Protein AF-A0A7M2AEZ1-F1 (afdb_monomer_lite)

Foldseek 3Di:
DDDDPDDPPPVVVVVVVVVVVPVVVPPDPVVVVVVLPPAFPCLQCVLQQDDADPDAFDFDEAEEEEEEQFADCVFPQNVLAQEDEAELDPDPPPVACLLNQLVQLLSPFVLQQRAHPVRHGNRNRYHYYYQRQHHPVDGDPVSVLVSLVVCVVVLGQEYEYADWDLDDDPSQLVSVVSCQVSLRAAFYEQFFQQEQGDTPPLQHPLHAYEFEADSVQHGDNRGHFYQSHAFYGHFPQRFGSDADPVRHTGGGGGSSSGRSSVVSNVSSVCSVPVPDGSVNVSVLCLVQADDDDPPAAGRRGGSHYNHPVSSVVVSVVVD

pLDDT: mean 85.48, std 19.67, range [29.92, 98.81]

Secondary structure (DSSP, 8-state):
------SSSHHHHHHHHHHHTTTTTTS-TTHHHHTTSTTS--HHHHHTT-----SPBP---EEEEEEES---TTSTTGGGSEEEEEESS----TT--HHHHHHHHHHT-TTTT-BBTTSSBGGGGEEEEEEE-EETTEE-HHHHHHHHHHHHHTT-SEEEE---BSS--HHHHHHHHHHHHTT-EEEEE--SSS--SPPBTTTSTT-EEEEEE-TTSPBPTT---STT--EEEE-SSEEEEEE-TTSSEEEE-SHHHHHHHHHHHHHHHHHH-TT--HHHHHHHHHHHSB--SSSSSBTTTBT-B--HHHHHHHHHHT-

Radius of gyration: 23.17 Å; chains: 1; bounding box: 47×95×51 Å

Sequence (319 aa):
MIRSKHIVYICIIVSIITCFSILILKSDNKTAVILATDNIKEWPYNNLNYYPVKNEIEIKPLSIAIIDTGTDKTSPCLKNMDIEEIKITGSEDNDSKHGTLITSAFCTSKFLNTPSLDKKLLRDHLKLYSIDVGTDQKIEIESLNKGLSVALEKNVDIINLSIGTYKNNAKLNDLIKEALNRDIMVITSAGNDMTRQKLYPSAYEGVITVAAIDQRNNYVQTNNFNSDITLSAPGIDIPTSLMDEHGKNQVISGTSASSILVSSLVALLKTIDPEINGKRLNEIFKQTSIDLGTKGRDDHYGFGLIDFQSIIKYVNQAK

Structure (mmCIF, N/CA/C/O backbone):
data_AF-A0A7M2AEZ1-F1
#
_entry.id   AF-A0A7M2AEZ1-F1
#
loop_
_atom_site.group_PDB
_atom_site.id
_atom_site.type_symbol
_atom_site.label_atom_id
_atom_site.label_alt_id
_atom_site.label_comp_id
_atom_site.label_asym_id
_atom_site.label_entity_id
_atom_site.label_seq_id
_atom_site.pdbx_PDB_ins_code
_atom_site.Cartn_x
_atom_site.Cartn_y
_atom_site.Cartn_z
_atom_site.occupancy
_atom_site.B_iso_or_equiv
_atom_site.auth_seq_id
_atom_site.auth_comp_id
_atom_site.auth_asym_id
_atom_site.auth_atom_id
_atom_site.pdbx_PDB_model_num
ATOM 1 N N . MET A 1 1 ? -24.073 76.491 20.803 1.00 42.03 1 MET A N 1
ATOM 2 C CA . MET A 1 1 ? -22.743 75.939 21.158 1.00 42.03 1 MET A CA 1
ATOM 3 C C . MET A 1 1 ? -22.982 74.629 21.906 1.00 42.03 1 MET A C 1
ATOM 5 O O . MET A 1 1 ? -23.299 74.694 23.078 1.00 42.03 1 MET A O 1
ATOM 9 N N . ILE A 1 2 ? -23.154 73.429 21.344 1.00 38.84 2 ILE A N 1
ATOM 10 C CA . ILE A 1 2 ? -22.423 72.607 20.358 1.00 38.84 2 ILE A CA 1
ATOM 11 C C . ILE A 1 2 ? -20.933 72.391 20.689 1.00 38.84 2 ILE A C 1
ATOM 13 O O . ILE A 1 2 ? -20.150 73.323 20.558 1.00 38.84 2 ILE A O 1
ATOM 17 N N . ARG A 1 3 ? -20.615 71.108 20.976 1.00 35.12 3 ARG A N 1
ATOM 18 C CA . ARG A 1 3 ? -19.309 70.402 21.072 1.00 35.12 3 ARG A CA 1
ATOM 19 C C . ARG A 1 3 ? -18.456 70.780 22.296 1.00 35.12 3 ARG A C 1
ATOM 21 O O . ARG A 1 3 ? -18.044 71.911 22.439 1.00 35.12 3 ARG A O 1
ATOM 28 N N . SER A 1 4 ? -18.172 69.880 23.239 1.00 39.84 4 SER A N 1
ATOM 29 C CA . SER A 1 4 ? -17.376 68.661 23.045 1.00 39.84 4 SER A CA 1
ATOM 30 C C . SER A 1 4 ? -17.656 67.629 24.157 1.00 39.84 4 SER A C 1
ATOM 32 O O . SER A 1 4 ? -17.237 67.796 25.298 1.00 39.84 4 SER A O 1
ATOM 34 N N . LYS A 1 5 ? -18.374 66.549 23.826 1.00 42.88 5 LYS A N 1
ATOM 35 C CA . LYS A 1 5 ? -18.482 65.309 24.618 1.00 42.88 5 LYS A CA 1
ATOM 36 C C . LYS A 1 5 ? -18.063 64.138 23.723 1.00 42.88 5 LYS A C 1
ATOM 38 O O . LYS A 1 5 ? -18.908 63.346 23.338 1.00 42.88 5 LYS A O 1
ATOM 43 N N . HIS A 1 6 ? -16.795 64.064 23.310 1.00 49.41 6 HIS A N 1
ATOM 44 C CA . HIS A 1 6 ? -16.331 62.978 22.423 1.00 49.41 6 HIS A CA 1
ATOM 45 C C . HIS A 1 6 ? -14.882 62.506 22.644 1.00 49.41 6 HIS A C 1
ATOM 47 O O . HIS A 1 6 ? -14.298 61.936 21.733 1.00 49.41 6 HIS A O 1
ATOM 53 N N . ILE A 1 7 ? -14.281 62.686 23.830 1.00 47.28 7 ILE A N 1
ATOM 54 C CA . ILE A 1 7 ? -12.864 62.292 24.037 1.00 47.28 7 ILE A CA 1
ATOM 55 C C . ILE A 1 7 ? -12.637 61.272 25.175 1.00 47.28 7 ILE A C 1
ATOM 57 O O . ILE A 1 7 ? -11.530 60.781 25.338 1.00 47.28 7 ILE A O 1
ATOM 61 N N . VAL A 1 8 ? -13.668 60.821 25.902 1.00 43.06 8 VAL A N 1
ATOM 62 C CA . VAL A 1 8 ? -13.469 59.841 27.005 1.00 43.06 8 VAL A CA 1
ATOM 63 C C . VAL A 1 8 ? -13.927 58.410 26.666 1.00 43.06 8 VAL A C 1
ATOM 65 O O . VAL A 1 8 ? -13.605 57.475 27.387 1.00 43.06 8 VAL A O 1
ATOM 68 N N . TYR A 1 9 ? -14.576 58.179 25.519 1.00 38.41 9 TYR A N 1
ATOM 69 C CA . TYR A 1 9 ? -15.037 56.833 25.124 1.00 38.41 9 TYR A CA 1
ATOM 70 C C . TYR A 1 9 ? -14.086 56.047 24.202 1.00 38.41 9 TYR A C 1
ATOM 72 O O . TYR A 1 9 ? -14.376 54.900 23.876 1.00 38.41 9 TYR A O 1
ATOM 80 N N . ILE A 1 10 ? -12.939 56.611 23.806 1.00 42.88 10 ILE A N 1
ATOM 81 C CA . ILE A 1 10 ? -12.027 55.957 22.845 1.00 42.88 10 ILE A CA 1
ATOM 82 C C . ILE A 1 10 ? -10.911 55.144 23.531 1.00 42.88 10 ILE A C 1
ATOM 84 O O . ILE A 1 10 ? -10.418 54.186 22.946 1.00 42.88 10 ILE A O 1
ATOM 88 N N . CYS A 1 11 ? -10.577 55.400 24.801 1.00 37.84 11 CYS A N 1
ATOM 89 C CA . CYS A 1 11 ? -9.492 54.663 25.473 1.00 37.84 11 CYS A CA 1
ATOM 90 C C . CYS A 1 11 ? -9.925 53.367 26.186 1.00 37.84 11 CYS A C 1
ATOM 92 O O . CYS A 1 11 ? -9.073 52.542 26.496 1.00 37.84 11 CYS A O 1
ATOM 94 N N . ILE A 1 12 ? -11.224 53.136 26.413 1.00 40.31 12 ILE A N 1
ATOM 95 C CA . ILE A 1 12 ? -11.712 51.895 27.056 1.00 40.31 12 ILE A CA 1
ATOM 96 C C . ILE A 1 12 ? -12.050 50.810 26.017 1.00 40.31 12 ILE A C 1
ATOM 98 O O . ILE A 1 12 ? -11.922 49.622 26.301 1.00 40.31 12 ILE A O 1
ATOM 102 N N . ILE A 1 13 ? -12.379 51.192 24.779 1.00 39.31 13 ILE A N 1
ATOM 103 C CA . ILE A 1 13 ? -12.694 50.235 23.704 1.00 39.31 13 ILE A CA 1
ATOM 104 C C . ILE A 1 13 ? -11.419 49.586 23.130 1.00 39.31 13 ILE A C 1
ATOM 106 O O . ILE A 1 13 ? -11.448 48.420 22.744 1.00 39.31 13 ILE A O 1
ATOM 110 N N . VAL A 1 14 ? -10.269 50.270 23.166 1.00 38.31 14 VAL A N 1
ATOM 111 C CA . VAL A 1 14 ? -8.998 49.718 22.652 1.00 38.31 14 VAL A CA 1
ATOM 112 C C . VAL A 1 14 ? -8.374 48.676 23.599 1.00 38.31 14 VAL A C 1
ATOM 114 O O . VAL A 1 14 ? -7.725 47.750 23.124 1.00 38.31 14 VAL A O 1
ATOM 117 N N . SER A 1 15 ? -8.641 48.733 24.912 1.00 38.81 15 SER A N 1
ATOM 118 C CA . SER A 1 15 ? -8.141 47.728 25.876 1.00 38.81 15 SER A CA 1
ATOM 119 C C . SER A 1 15 ? -8.995 46.454 25.959 1.00 38.81 15 SER A C 1
ATOM 121 O O . SER A 1 15 ? -8.508 45.402 26.366 1.00 38.81 15 SER A O 1
ATOM 123 N N . ILE A 1 16 ? -10.273 46.511 25.566 1.00 38.62 16 ILE A N 1
ATOM 124 C CA . ILE A 1 16 ? -11.150 45.326 25.562 1.00 38.62 16 ILE A CA 1
ATOM 125 C C . ILE A 1 16 ? -10.926 44.485 24.293 1.00 38.62 16 ILE A C 1
ATOM 127 O O . ILE A 1 16 ? -11.010 43.259 24.347 1.00 38.62 16 ILE A O 1
ATOM 131 N N . ILE A 1 17 ? -10.541 45.113 23.175 1.00 39.59 17 ILE A N 1
ATOM 132 C CA . ILE A 1 17 ? -10.236 44.410 21.916 1.00 39.59 17 ILE A CA 1
ATOM 133 C C . ILE A 1 17 ? -8.878 43.686 21.986 1.00 39.59 17 ILE A C 1
ATOM 135 O O . ILE A 1 17 ? -8.736 42.590 21.439 1.00 39.59 17 ILE A O 1
ATOM 139 N N . THR A 1 18 ? -7.895 44.212 22.724 1.00 36.69 18 THR A N 1
ATOM 140 C CA . THR A 1 18 ? -6.611 43.516 22.928 1.00 36.69 18 THR A CA 1
ATOM 141 C C . THR A 1 18 ? -6.721 42.335 23.897 1.00 36.69 18 THR A C 1
ATOM 143 O O . THR A 1 18 ? -6.063 41.322 23.678 1.00 36.69 18 THR A O 1
ATOM 146 N N . CYS A 1 19 ? -7.619 42.381 24.888 1.00 33.56 19 CYS A N 1
ATOM 147 C CA . CYS A 1 19 ? -7.877 41.232 25.768 1.00 33.56 19 CYS A CA 1
ATOM 148 C C . CYS A 1 19 ? -8.756 40.139 25.131 1.00 33.56 19 CYS A C 1
ATOM 150 O O . CYS A 1 19 ? -8.567 38.965 25.444 1.00 33.56 19 CYS A O 1
ATOM 152 N N . PHE A 1 20 ? -9.654 40.469 24.194 1.00 34.19 20 PHE A N 1
ATOM 153 C CA . PHE A 1 20 ? -10.402 39.445 23.444 1.00 34.19 20 PHE A CA 1
ATOM 154 C C . PHE A 1 20 ? -9.543 38.721 22.396 1.00 34.19 20 PHE A C 1
ATOM 156 O O . PHE A 1 20 ? -9.797 37.560 22.085 1.00 34.19 20 PHE A O 1
ATOM 163 N N . SER A 1 21 ? -8.480 39.369 21.913 1.00 31.91 21 SER A N 1
ATOM 164 C CA . SER A 1 21 ? -7.538 38.780 20.949 1.00 31.91 21 SER A CA 1
ATOM 165 C C . SER A 1 21 ? -6.554 37.787 21.589 1.00 31.91 21 SER A C 1
ATOM 167 O O . SER A 1 21 ? -5.941 36.989 20.887 1.00 31.91 21 SER A O 1
ATOM 169 N N . ILE A 1 22 ? -6.416 37.802 22.920 1.00 38.06 22 ILE A N 1
ATOM 170 C CA . ILE A 1 22 ? -5.486 36.936 23.668 1.00 38.06 22 ILE A CA 1
ATOM 171 C C . ILE A 1 22 ? -6.209 35.736 24.318 1.00 38.06 22 ILE A C 1
ATOM 173 O O . ILE A 1 22 ? -5.575 34.753 24.696 1.00 38.06 22 ILE A O 1
ATOM 177 N N . LEU A 1 23 ? -7.546 35.738 24.367 1.00 29.92 23 LEU A N 1
ATOM 178 C CA . LEU A 1 23 ? -8.350 34.673 24.986 1.00 29.92 23 LEU A CA 1
ATOM 179 C C . LEU A 1 23 ? -8.803 33.549 24.031 1.00 29.92 23 LEU A C 1
ATOM 181 O O . LEU A 1 23 ? -9.472 32.621 24.474 1.00 29.92 23 LEU A O 1
ATOM 185 N N . ILE A 1 24 ? -8.387 33.566 22.758 1.00 34.94 24 ILE A N 1
ATOM 186 C CA . ILE A 1 24 ? -8.652 32.474 21.792 1.00 34.94 24 ILE A CA 1
ATOM 187 C C . ILE A 1 24 ? -7.477 31.470 21.693 1.00 34.94 24 ILE A C 1
ATOM 189 O O . ILE A 1 24 ? -7.620 30.392 21.125 1.00 34.94 24 ILE A O 1
ATOM 193 N N . LEU A 1 25 ? -6.335 31.719 22.346 1.00 34.12 25 LEU A N 1
ATOM 194 C CA . LEU A 1 25 ? -5.167 30.815 22.332 1.00 34.12 25 LEU A CA 1
ATOM 195 C C . LEU A 1 25 ? -5.126 29.822 23.506 1.00 34.12 25 LEU A C 1
ATOM 197 O O . LEU A 1 25 ? -4.068 29.494 24.040 1.00 34.12 25 LEU A O 1
ATOM 201 N N . LYS A 1 26 ? -6.293 29.320 23.913 1.00 37.53 26 LYS A N 1
ATOM 202 C CA . LYS A 1 26 ? -6.387 28.168 24.821 1.00 37.53 26 LYS A CA 1
ATOM 203 C C . LYS A 1 26 ? -7.630 27.323 24.540 1.00 37.53 26 LYS A C 1
ATOM 205 O O . LYS A 1 26 ? -8.330 26.906 25.452 1.00 37.53 26 LYS A O 1
ATOM 210 N N . SER A 1 27 ? -7.914 27.094 23.260 1.00 34.06 27 SER A N 1
ATOM 211 C CA . SER A 1 27 ? -8.891 26.099 22.815 1.00 34.06 27 SER A CA 1
ATOM 212 C C . SER A 1 27 ? -8.120 24.911 22.241 1.00 34.06 27 SER A C 1
ATOM 214 O O . SER A 1 27 ? -7.522 25.024 21.174 1.00 34.06 27 SER A O 1
ATOM 216 N N . ASP A 1 28 ? -8.095 23.827 23.013 1.00 36.22 28 ASP A N 1
ATOM 217 C CA . ASP A 1 28 ? -7.865 22.432 22.643 1.00 36.22 28 ASP A CA 1
ATOM 218 C C . ASP A 1 28 ? -6.976 22.135 21.424 1.00 36.22 28 ASP A C 1
ATOM 220 O O . ASP A 1 28 ? -7.359 22.295 20.266 1.00 36.22 28 ASP A O 1
ATOM 224 N N . ASN A 1 29 ? -5.845 21.475 21.690 1.00 39.03 29 ASN A N 1
ATOM 225 C CA . ASN A 1 29 ? -4.986 20.800 20.704 1.00 39.03 29 ASN A CA 1
ATOM 226 C C . ASN A 1 29 ? -5.718 19.783 19.791 1.00 39.03 29 ASN A C 1
ATOM 228 O O . ASN A 1 29 ? -5.093 19.199 18.911 1.00 39.03 29 ASN A O 1
ATOM 232 N N . LYS A 1 30 ? -7.029 19.565 19.965 1.00 35.53 30 LYS A N 1
ATOM 233 C CA . LYS A 1 30 ? -7.873 18.782 19.053 1.00 35.53 30 LYS A CA 1
ATOM 234 C C . LYS A 1 30 ? -8.282 19.568 17.802 1.00 35.53 30 LYS A C 1
ATOM 236 O O . LYS A 1 30 ? -8.438 18.966 16.746 1.00 35.53 30 LYS A O 1
ATOM 241 N N . THR A 1 31 ? -8.378 20.895 17.871 1.00 32.62 31 THR A N 1
ATOM 242 C CA . THR A 1 31 ? -8.787 21.735 16.729 1.00 32.62 31 THR A CA 1
ATOM 243 C C . THR A 1 31 ? -7.646 21.935 15.725 1.00 32.62 31 THR A C 1
ATOM 245 O O . THR A 1 31 ? -7.883 22.033 14.523 1.00 32.62 31 THR A O 1
ATOM 248 N N . ALA A 1 32 ? -6.391 21.880 16.185 1.00 35.47 32 ALA A N 1
ATOM 249 C CA . ALA A 1 32 ? -5.212 21.908 15.314 1.00 35.47 32 ALA A CA 1
ATOM 250 C C . ALA A 1 32 ? -5.104 20.670 14.398 1.00 35.47 32 ALA A C 1
ATOM 252 O O . ALA A 1 32 ? -4.493 20.744 13.338 1.00 35.47 32 ALA A O 1
ATOM 253 N N . VAL A 1 33 ? -5.732 19.547 14.770 1.00 39.84 33 VAL A N 1
ATOM 254 C CA . VAL A 1 33 ? -5.793 18.332 13.935 1.00 39.84 33 VAL A CA 1
ATOM 255 C C . VAL A 1 33 ? -6.849 18.462 12.829 1.00 39.84 33 VAL A C 1
ATOM 257 O O . VAL A 1 33 ? -6.718 17.838 11.781 1.00 39.84 33 VAL A O 1
ATOM 260 N N . ILE A 1 34 ? -7.858 19.318 13.018 1.00 37.59 34 ILE A N 1
ATOM 261 C CA . ILE A 1 34 ? -8.917 19.557 12.027 1.00 37.59 34 ILE A CA 1
ATOM 262 C C . ILE A 1 34 ? -8.448 20.556 10.951 1.00 37.59 34 ILE A C 1
ATOM 264 O O . ILE A 1 34 ? -8.799 20.407 9.785 1.00 37.59 34 ILE A O 1
ATOM 268 N N . LEU A 1 35 ? -7.560 21.499 11.283 1.00 36.78 35 LEU A N 1
ATOM 269 C CA . LEU A 1 35 ? -7.051 22.510 10.337 1.00 36.78 35 LEU A CA 1
ATOM 270 C C . LEU A 1 35 ? -5.988 22.002 9.340 1.00 36.78 35 LEU A C 1
ATOM 272 O O . LEU A 1 35 ? -5.612 22.732 8.430 1.00 36.78 35 LEU A O 1
ATOM 276 N N . ALA A 1 36 ? -5.533 20.750 9.447 1.00 41.41 36 ALA A N 1
ATOM 277 C CA . ALA A 1 36 ? -4.673 20.133 8.427 1.00 41.41 36 ALA A CA 1
ATOM 278 C C . ALA A 1 36 ? -5.464 19.525 7.244 1.00 41.41 36 ALA A C 1
ATOM 280 O O . ALA A 1 36 ? -4.875 18.869 6.384 1.00 41.41 36 ALA A O 1
ATOM 281 N N . THR A 1 37 ? -6.791 19.710 7.196 1.00 43.19 37 THR A N 1
ATOM 282 C CA . THR A 1 37 ? -7.671 19.087 6.188 1.00 43.19 37 THR A CA 1
ATOM 283 C C . THR A 1 37 ? -8.057 20.003 5.022 1.00 43.19 37 THR A C 1
ATOM 285 O O . THR A 1 37 ? -8.399 19.492 3.960 1.00 43.19 37 THR A O 1
ATOM 288 N N . ASP A 1 38 ? -7.893 21.325 5.143 1.00 40.47 38 ASP A N 1
ATOM 289 C CA . ASP A 1 38 ? -8.364 22.296 4.134 1.00 40.47 38 ASP A CA 1
ATOM 290 C C . ASP A 1 38 ? -7.550 22.319 2.819 1.00 40.47 38 ASP A C 1
ATOM 292 O O . ASP A 1 38 ? -7.927 23.005 1.872 1.00 40.47 38 ASP A O 1
ATOM 296 N N . ASN A 1 39 ? -6.453 21.557 2.719 1.00 48.31 39 ASN A N 1
ATOM 297 C CA . ASN A 1 39 ? -5.577 21.511 1.534 1.00 48.31 39 ASN A CA 1
ATOM 298 C C . ASN A 1 39 ? -5.267 20.089 1.027 1.00 48.31 39 ASN A C 1
ATOM 300 O O . ASN A 1 39 ? -4.349 19.897 0.224 1.00 48.31 39 ASN A O 1
ATOM 304 N N . ILE A 1 40 ? -6.000 19.067 1.478 1.00 59.22 40 ILE A N 1
ATOM 305 C CA . ILE A 1 40 ? -5.878 17.725 0.896 1.00 59.22 40 ILE A CA 1
ATOM 306 C C . ILE A 1 40 ? -6.537 17.771 -0.483 1.00 59.22 40 ILE A C 1
ATOM 308 O O . ILE A 1 40 ? -7.727 18.047 -0.606 1.00 59.22 40 ILE A O 1
ATOM 312 N N . LYS A 1 41 ? -5.759 17.515 -1.542 1.00 72.00 41 LYS A N 1
ATOM 313 C CA . LYS A 1 41 ? -6.308 17.384 -2.894 1.00 72.00 41 LYS A CA 1
ATOM 314 C C . LYS A 1 41 ? -7.414 16.324 -2.877 1.00 72.00 41 LYS A C 1
ATOM 316 O O . LYS A 1 41 ? -7.155 15.159 -2.602 1.00 72.00 41 LYS A O 1
ATOM 321 N N . GLU A 1 42 ? -8.637 16.748 -3.177 1.00 85.00 42 GLU A N 1
ATOM 322 C CA . GLU A 1 42 ? -9.846 15.911 -3.137 1.00 85.00 42 GLU A CA 1
ATOM 323 C C . GLU A 1 42 ? -9.977 14.970 -4.338 1.00 85.00 42 GLU A C 1
ATOM 325 O O . GLU A 1 42 ? -10.678 13.958 -4.282 1.00 85.00 42 GLU A O 1
ATOM 330 N N . TRP A 1 43 ? -9.270 15.288 -5.426 1.00 91.12 43 TRP A N 1
ATOM 331 C CA . TRP A 1 43 ? -9.370 14.573 -6.693 1.00 91.12 43 TRP A CA 1
ATOM 332 C C . TRP A 1 43 ? -9.205 13.047 -6.563 1.00 91.12 43 TRP A C 1
ATOM 334 O O . TRP A 1 43 ? -10.020 12.352 -7.169 1.00 91.12 43 TRP A O 1
ATOM 344 N N . PRO A 1 44 ? -8.261 12.488 -5.763 1.00 94.38 44 PRO A N 1
ATOM 345 C CA . PRO A 1 44 ? -8.099 11.042 -5.677 1.00 94.38 44 PRO A CA 1
ATOM 346 C C . PRO A 1 44 ? -9.395 10.375 -5.217 1.00 94.38 44 PRO A C 1
ATOM 348 O O . PRO A 1 44 ? -9.844 9.408 -5.814 1.00 94.38 44 PRO A O 1
ATOM 351 N N . TYR A 1 45 ? -10.049 10.936 -4.202 1.00 94.38 45 TYR A N 1
ATOM 352 C CA . TYR A 1 45 ? -11.271 10.383 -3.622 1.00 94.38 45 TYR A CA 1
ATOM 353 C C . TYR A 1 45 ? -12.493 10.603 -4.512 1.00 94.38 45 TYR A C 1
ATOM 355 O O . TYR A 1 45 ? -13.362 9.735 -4.569 1.00 94.38 45 TYR A O 1
ATOM 363 N N . ASN A 1 46 ? -12.531 11.711 -5.254 1.00 93.31 46 ASN A N 1
ATOM 364 C CA . ASN A 1 46 ? -13.566 11.949 -6.257 1.00 93.31 46 ASN A CA 1
ATOM 365 C C . ASN A 1 46 ? -13.502 10.906 -7.383 1.00 93.31 46 ASN A C 1
ATOM 367 O O . ASN A 1 46 ? -14.528 10.320 -7.715 1.00 93.31 46 ASN A O 1
ATOM 371 N N . ASN A 1 47 ? -12.310 10.619 -7.921 1.00 93.88 47 ASN A N 1
ATOM 372 C CA . ASN A 1 47 ? -12.131 9.600 -8.965 1.00 93.88 47 ASN A CA 1
ATOM 373 C C . ASN A 1 47 ? -12.459 8.190 -8.458 1.00 93.88 47 ASN A C 1
ATOM 375 O O . ASN A 1 47 ? -12.920 7.356 -9.230 1.00 93.88 47 ASN A O 1
ATOM 379 N N . LEU A 1 48 ? -12.262 7.937 -7.162 1.00 96.44 48 LEU A N 1
ATOM 380 C CA . LEU A 1 48 ? -12.606 6.670 -6.519 1.00 96.44 48 LEU A CA 1
ATOM 381 C C . LEU A 1 48 ? -14.098 6.551 -6.149 1.00 96.44 48 LEU A C 1
ATOM 383 O O . LEU A 1 48 ? -14.462 5.563 -5.519 1.00 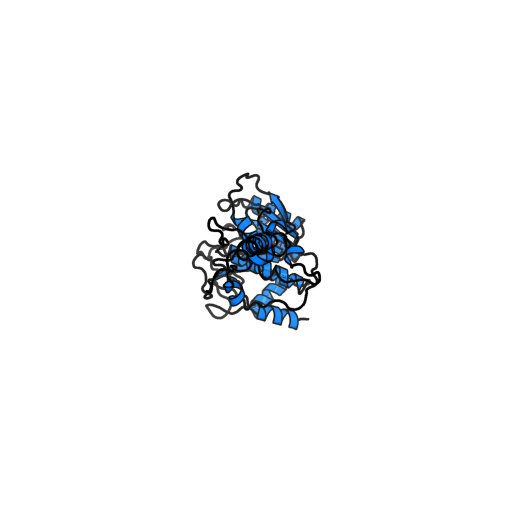96.44 48 LEU A O 1
ATOM 387 N N . ASN A 1 49 ? -14.956 7.531 -6.471 1.00 96.12 49 ASN A N 1
ATOM 388 C CA . ASN A 1 49 ? -16.355 7.610 -6.012 1.00 96.12 49 ASN A CA 1
ATOM 389 C C . ASN A 1 49 ? -16.503 7.441 -4.487 1.00 96.12 49 ASN A C 1
ATOM 391 O O . ASN A 1 49 ? -17.428 6.790 -3.986 1.00 96.12 49 ASN A O 1
ATOM 395 N N . TYR A 1 50 ? -15.560 7.998 -3.730 1.00 95.19 50 TYR A N 1
ATOM 396 C CA . TYR A 1 50 ? -15.566 7.904 -2.280 1.00 95.19 50 TYR A CA 1
ATOM 397 C C . TYR A 1 50 ? -16.760 8.647 -1.674 1.00 95.19 50 TYR A C 1
ATOM 399 O O . TYR A 1 50 ? -17.094 9.767 -2.061 1.00 95.19 50 TYR A O 1
ATOM 407 N N . TYR A 1 51 ? -17.347 8.055 -0.638 1.00 91.19 51 TYR A N 1
ATOM 408 C CA . TYR A 1 51 ? -18.245 8.743 0.277 1.00 91.19 51 TYR A CA 1
ATOM 409 C C . TYR A 1 51 ? -17.944 8.309 1.715 1.00 91.19 51 TYR A C 1
ATOM 411 O O . TYR A 1 51 ? -17.535 7.166 1.931 1.00 91.19 51 TYR A O 1
ATOM 419 N N . PRO A 1 52 ? -18.167 9.178 2.718 1.00 86.19 52 PRO A N 1
ATOM 420 C CA . PRO A 1 52 ? -17.970 8.804 4.112 1.00 86.19 52 PRO A CA 1
ATOM 421 C C . PRO A 1 52 ? -18.844 7.609 4.499 1.00 86.19 52 PRO A C 1
ATOM 423 O O . PRO A 1 52 ? -20.064 7.625 4.296 1.00 86.19 52 PRO A O 1
ATOM 426 N N . VAL A 1 53 ? -18.229 6.582 5.085 1.00 83.62 53 VAL A N 1
ATOM 427 C CA . VAL A 1 53 ? -18.956 5.449 5.668 1.00 83.62 53 VAL A CA 1
ATOM 428 C C . VAL A 1 53 ? -19.768 5.973 6.859 1.00 83.62 53 VAL A C 1
ATOM 430 O O . VAL A 1 53 ? -19.212 6.547 7.788 1.00 83.62 53 VAL A O 1
ATOM 433 N N . LYS A 1 54 ? -21.102 5.850 6.792 1.00 69.94 54 LYS A N 1
ATOM 434 C CA . LYS A 1 54 ? -22.037 6.483 7.747 1.00 69.94 54 LYS A CA 1
ATOM 435 C C . LYS A 1 54 ? -22.235 5.711 9.049 1.00 69.94 54 LYS A C 1
ATOM 437 O O . LYS A 1 54 ? -22.696 6.296 10.023 1.00 69.94 54 LYS A O 1
ATOM 442 N N . ASN A 1 55 ? -21.942 4.416 9.045 1.00 66.62 55 ASN A N 1
ATOM 443 C CA . ASN A 1 55 ? -22.057 3.590 10.235 1.00 66.62 55 ASN A CA 1
ATOM 444 C C . ASN A 1 55 ? -20.701 3.583 10.920 1.00 66.62 55 ASN A C 1
ATOM 446 O O . ASN A 1 55 ? -19.706 3.209 10.301 1.00 66.62 55 ASN A O 1
ATOM 450 N N . GLU A 1 56 ? -20.680 4.004 12.178 1.00 69.88 56 GLU A N 1
ATOM 451 C CA . GLU A 1 56 ? -19.523 3.823 13.036 1.00 69.88 56 GLU A CA 1
ATOM 452 C C . GLU A 1 56 ? -19.160 2.326 13.058 1.00 69.88 56 GLU A C 1
ATOM 454 O O . GLU A 1 56 ? -19.993 1.468 13.356 1.00 69.88 56 GLU A O 1
ATOM 459 N N . ILE A 1 57 ? -17.931 2.016 12.648 1.00 77.31 57 ILE A N 1
ATOM 460 C CA . ILE A 1 57 ? -17.424 0.648 12.510 1.00 77.31 57 ILE A CA 1
ATOM 461 C C . ILE A 1 57 ? -16.794 0.179 13.824 1.00 77.31 57 ILE A C 1
ATOM 463 O O . ILE A 1 57 ? -16.082 0.937 14.490 1.00 77.31 57 ILE A O 1
ATOM 467 N N . GLU A 1 58 ? -17.058 -1.074 14.197 1.00 79.38 58 GLU A N 1
ATOM 468 C CA . GLU A 1 58 ? -16.301 -1.759 15.243 1.00 79.38 58 GLU A CA 1
ATOM 469 C C . GLU A 1 58 ? -14.938 -2.146 14.676 1.00 79.38 58 GLU A C 1
ATOM 471 O O . GLU A 1 58 ? -14.853 -2.839 13.661 1.00 79.38 58 GLU A O 1
ATOM 476 N N . ILE A 1 59 ? -13.868 -1.682 15.320 1.00 77.31 59 ILE A N 1
ATOM 477 C CA . ILE A 1 59 ? -12.512 -1.954 14.857 1.00 77.31 59 ILE A CA 1
ATOM 478 C C . ILE A 1 59 ? -11.944 -3.128 15.642 1.00 77.31 59 ILE A C 1
ATOM 480 O O . ILE A 1 59 ? -11.671 -3.022 16.837 1.00 77.31 59 ILE A O 1
ATOM 484 N N . LYS A 1 60 ? -11.740 -4.251 14.950 1.00 80.00 60 LYS A N 1
ATOM 485 C CA . LYS A 1 60 ? -10.855 -5.313 15.435 1.00 80.00 60 LYS A CA 1
ATOM 486 C C . LYS A 1 60 ? -9.396 -4.866 15.271 1.00 80.00 60 LYS A C 1
ATOM 488 O O . LYS A 1 60 ? -9.115 -4.134 14.320 1.00 80.00 60 LYS A O 1
ATOM 493 N N . PRO A 1 61 ? -8.473 -5.310 16.146 1.00 83.25 61 PRO A N 1
ATOM 494 C CA . PRO A 1 61 ? -7.052 -5.028 15.979 1.00 83.25 61 PRO A CA 1
ATOM 495 C C . PRO A 1 61 ? -6.593 -5.403 14.568 1.00 83.25 61 PRO A C 1
ATOM 497 O O . PRO A 1 61 ? -6.803 -6.537 14.142 1.00 83.25 61 PRO A O 1
ATOM 500 N N . LEU A 1 62 ? -6.006 -4.440 13.858 1.00 94.00 62 LEU A N 1
ATOM 501 C CA . LEU A 1 62 ? -5.485 -4.612 12.507 1.00 94.00 62 LEU A CA 1
ATOM 502 C C . LEU A 1 62 ? -4.030 -4.156 12.485 1.00 94.00 62 LEU A C 1
ATOM 504 O O . LEU A 1 62 ? -3.687 -3.088 13.002 1.00 94.00 62 LEU A O 1
ATOM 508 N N . SER A 1 63 ? -3.183 -4.968 11.874 1.00 97.44 63 SER A N 1
ATOM 509 C CA . SER A 1 63 ? -1.747 -4.760 11.817 1.00 97.44 63 SER A CA 1
ATOM 510 C C . SER A 1 63 ? -1.238 -4.741 10.383 1.00 97.44 63 SER A C 1
ATOM 512 O O . SER A 1 63 ? -1.667 -5.518 9.531 1.00 97.44 63 SER A O 1
ATOM 514 N N . ILE A 1 64 ? -0.337 -3.806 10.093 1.00 98.50 64 ILE A N 1
ATOM 515 C CA . ILE A 1 64 ? 0.121 -3.544 8.728 1.00 98.50 64 ILE A CA 1
ATOM 516 C C . ILE A 1 64 ? 1.633 -3.376 8.740 1.00 98.50 64 ILE A C 1
ATOM 518 O O . ILE A 1 64 ? 2.166 -2.574 9.506 1.00 98.50 64 ILE A O 1
ATOM 522 N N . ALA A 1 65 ? 2.324 -4.109 7.873 1.00 98.62 65 ALA A N 1
ATOM 523 C CA . ALA A 1 65 ? 3.729 -3.870 7.585 1.00 98.62 65 ALA A CA 1
ATOM 524 C C . ALA A 1 65 ? 3.865 -2.952 6.367 1.00 98.62 65 ALA A C 1
ATOM 526 O O . ALA A 1 65 ? 3.332 -3.247 5.298 1.00 98.62 65 ALA A O 1
ATOM 527 N N . ILE A 1 66 ? 4.609 -1.861 6.526 1.00 97.94 66 ILE A N 1
ATOM 528 C CA . ILE A 1 66 ? 5.080 -1.019 5.426 1.00 97.94 66 ILE A CA 1
ATOM 529 C C . ILE A 1 66 ? 6.571 -1.310 5.288 1.00 97.94 66 ILE A C 1
ATOM 531 O O . ILE A 1 66 ? 7.362 -0.942 6.158 1.00 97.94 66 ILE A O 1
ATOM 535 N N . ILE A 1 67 ? 6.932 -2.040 4.234 1.00 96.44 67 ILE A N 1
ATOM 536 C CA . ILE A 1 67 ? 8.317 -2.411 3.944 1.00 96.44 67 ILE A CA 1
ATOM 537 C C . ILE A 1 67 ? 8.859 -1.409 2.926 1.00 96.44 67 ILE A C 1
ATOM 539 O O . ILE A 1 67 ? 8.475 -1.436 1.755 1.00 96.44 67 ILE A O 1
ATOM 543 N N . ASP A 1 68 ? 9.720 -0.511 3.395 1.00 94.19 68 ASP A N 1
ATOM 544 C CA . ASP A 1 68 ? 10.202 0.652 2.644 1.00 94.19 68 ASP A CA 1
ATOM 545 C C . ASP A 1 68 ? 11.551 1.129 3.229 1.00 94.19 68 ASP A C 1
ATOM 547 O O . ASP A 1 68 ? 12.306 0.324 3.772 1.00 94.19 68 ASP A O 1
ATOM 551 N N . THR A 1 69 ? 11.868 2.421 3.150 1.00 91.81 69 THR A N 1
ATOM 552 C CA . THR A 1 69 ? 13.126 3.024 3.626 1.00 91.81 69 THR A CA 1
ATOM 553 C C . THR A 1 69 ? 13.043 3.569 5.054 1.00 91.81 69 THR A C 1
ATOM 555 O O . THR A 1 69 ? 13.712 4.538 5.412 1.00 91.81 69 THR A O 1
ATOM 558 N N . GLY A 1 70 ? 12.145 3.006 5.864 1.00 89.75 70 GLY A N 1
ATOM 559 C CA . GLY A 1 70 ? 11.850 3.500 7.206 1.00 89.75 70 GLY A CA 1
ATOM 560 C C . GLY A 1 70 ? 10.946 4.736 7.235 1.00 89.75 70 GLY A C 1
ATOM 561 O O . GLY A 1 70 ? 10.628 5.354 6.222 1.00 89.75 70 GLY A O 1
ATOM 562 N N . THR A 1 71 ? 10.492 5.080 8.435 1.00 90.81 71 THR A N 1
ATOM 563 C CA . THR A 1 71 ? 9.523 6.152 8.679 1.00 90.81 71 THR A CA 1
ATOM 564 C C . THR A 1 71 ? 10.065 7.079 9.756 1.00 90.81 71 THR A C 1
ATOM 566 O O . THR A 1 71 ? 10.617 6.605 10.736 1.00 90.81 71 THR A O 1
ATOM 569 N N . ASP A 1 72 ? 9.867 8.388 9.616 1.00 89.56 72 ASP A N 1
ATOM 570 C CA . ASP A 1 72 ? 9.988 9.342 10.716 1.00 89.56 72 ASP A CA 1
ATOM 571 C C . ASP A 1 72 ? 8.640 9.482 11.442 1.00 89.56 72 ASP A C 1
ATOM 573 O O . ASP A 1 72 ? 7.741 10.241 11.043 1.00 89.56 72 ASP A O 1
ATOM 577 N N . LYS A 1 73 ? 8.502 8.747 12.551 1.00 87.69 73 LYS A N 1
ATOM 578 C CA . LYS A 1 73 ? 7.298 8.776 13.394 1.00 87.69 73 LYS A CA 1
ATOM 579 C C . LYS A 1 73 ? 7.052 10.110 14.102 1.00 87.69 73 LYS A C 1
ATOM 581 O O . LYS A 1 73 ? 5.996 10.278 14.701 1.00 87.69 73 LYS A O 1
ATOM 586 N N . THR A 1 74 ? 7.990 11.060 14.075 1.00 86.31 74 THR A N 1
ATOM 587 C CA . THR A 1 74 ? 7.799 12.368 14.728 1.00 86.31 74 THR A CA 1
ATOM 588 C C . THR A 1 74 ? 6.930 13.325 13.908 1.00 86.31 74 THR A C 1
ATOM 590 O O . THR A 1 74 ? 6.452 14.337 14.432 1.00 86.31 74 THR A O 1
ATOM 593 N N . SER A 1 75 ? 6.660 12.989 12.644 1.00 81.81 75 SER A N 1
ATOM 594 C CA . SER A 1 75 ? 5.827 13.796 11.754 1.00 81.81 75 SER A CA 1
ATOM 595 C C . SER A 1 75 ? 4.373 13.964 12.259 1.00 81.81 75 SER A C 1
ATOM 597 O O . SER A 1 75 ? 3.860 13.123 13.006 1.00 81.81 75 SER A O 1
ATOM 599 N N . PRO A 1 76 ? 3.664 15.056 11.882 1.00 83.12 76 PRO A N 1
ATOM 600 C CA . PRO A 1 76 ? 2.435 15.492 12.561 1.00 83.12 76 PRO A CA 1
ATOM 601 C C . PRO A 1 76 ? 1.311 14.454 12.658 1.00 83.12 76 PRO A C 1
ATOM 603 O O . PRO A 1 76 ? 0.615 14.413 13.673 1.00 83.12 76 PRO A O 1
ATOM 606 N N . CYS A 1 77 ? 1.127 13.648 11.610 1.00 88.50 77 CYS A N 1
ATOM 607 C CA . CYS A 1 77 ? 0.113 12.596 11.554 1.00 88.50 77 CYS A CA 1
ATOM 608 C C . CYS A 1 77 ? 0.591 11.315 12.252 1.00 88.50 77 CYS A C 1
ATOM 610 O O . CYS A 1 77 ? -0.162 10.696 13.000 1.00 88.50 77 CYS A O 1
ATOM 612 N N . LEU A 1 78 ? 1.865 10.965 12.062 1.00 90.94 78 LEU A N 1
ATOM 613 C CA . LEU A 1 78 ? 2.434 9.683 12.479 1.00 90.94 78 LEU A CA 1
ATOM 614 C C . LEU A 1 78 ? 2.700 9.600 13.979 1.00 90.94 78 LEU A C 1
ATOM 616 O O . LEU A 1 78 ? 2.564 8.526 14.553 1.00 90.94 78 LEU A O 1
ATOM 620 N N . LYS A 1 79 ? 2.968 10.732 14.639 1.00 89.88 79 LYS A N 1
ATOM 621 C CA . LYS A 1 79 ? 3.231 10.783 16.089 1.00 89.88 79 LYS A CA 1
ATOM 622 C C . LYS A 1 79 ? 2.084 10.272 16.968 1.00 89.88 79 LYS A C 1
ATOM 624 O O . LYS A 1 79 ? 2.292 10.035 18.154 1.00 89.88 79 LYS A O 1
ATOM 629 N N . ASN A 1 80 ? 0.875 10.178 16.411 1.00 87.06 80 ASN A N 1
ATOM 630 C CA . ASN A 1 80 ? -0.318 9.706 17.113 1.00 87.06 80 ASN A CA 1
ATOM 631 C C . ASN A 1 80 ? -0.672 8.248 16.773 1.00 87.06 80 ASN A C 1
ATOM 633 O O . ASN A 1 80 ? -1.602 7.712 17.368 1.00 87.06 80 ASN A O 1
ATOM 637 N N . MET A 1 81 ? 0.026 7.624 15.819 1.00 93.50 81 MET A N 1
ATOM 638 C CA . MET A 1 81 ? -0.187 6.227 15.442 1.00 93.50 81 MET A CA 1
ATOM 639 C C . MET A 1 81 ? 0.719 5.300 16.258 1.00 93.50 81 MET A C 1
ATOM 641 O O . MET A 1 81 ? 1.817 5.686 16.663 1.00 93.50 81 MET A O 1
ATOM 645 N N . ASP A 1 82 ? 0.289 4.054 16.464 1.00 95.88 82 ASP A N 1
ATOM 646 C CA . ASP A 1 82 ? 1.133 3.024 17.072 1.00 95.88 82 ASP A CA 1
ATOM 647 C C . ASP A 1 82 ? 2.081 2.427 16.018 1.00 95.88 82 ASP A C 1
ATOM 649 O O . ASP A 1 82 ? 1.721 1.506 15.283 1.00 95.88 82 ASP A O 1
ATOM 653 N N . ILE A 1 83 ? 3.294 2.982 15.931 1.00 96.50 83 ILE A N 1
ATOM 654 C CA . ILE A 1 83 ? 4.319 2.584 14.958 1.00 96.50 83 ILE A CA 1
ATOM 655 C C . ILE A 1 83 ? 5.504 1.922 15.670 1.00 96.50 83 ILE A C 1
ATOM 657 O O . ILE A 1 83 ? 6.180 2.537 16.498 1.00 96.50 83 ILE A O 1
ATOM 661 N N . GLU A 1 84 ? 5.800 0.678 15.297 1.00 96.38 84 GLU A N 1
ATOM 662 C CA . GLU A 1 84 ? 7.050 -0.012 15.618 1.00 96.38 84 GLU A CA 1
ATOM 663 C C . GLU A 1 84 ? 8.002 0.070 14.417 1.00 96.38 84 GLU A C 1
ATOM 665 O O . GLU A 1 84 ? 7.700 -0.418 13.328 1.00 96.38 84 GLU A O 1
ATOM 670 N N . GLU A 1 85 ? 9.157 0.705 14.610 1.00 93.69 85 GLU A N 1
ATOM 671 C CA . GLU A 1 85 ? 10.203 0.819 13.590 1.00 93.69 85 GLU A CA 1
ATOM 672 C C . GLU A 1 85 ? 11.182 -0.347 13.715 1.00 93.69 85 GLU A C 1
ATOM 674 O O . GLU A 1 85 ? 11.712 -0.615 14.795 1.00 93.69 85 GLU A O 1
ATOM 679 N N . ILE A 1 86 ? 11.453 -1.021 12.599 1.00 94.06 86 ILE A N 1
ATOM 680 C CA . ILE A 1 86 ? 12.369 -2.156 12.530 1.00 94.06 86 ILE A CA 1
ATOM 681 C C . ILE A 1 86 ? 13.405 -1.865 11.452 1.00 94.06 86 ILE A C 1
ATOM 683 O O . ILE A 1 86 ? 13.073 -1.781 10.274 1.00 94.06 86 ILE A O 1
ATOM 687 N N . LYS A 1 87 ? 14.670 -1.733 11.856 1.00 91.31 87 LYS A N 1
ATOM 688 C CA . LYS A 1 87 ? 15.784 -1.479 10.938 1.00 91.31 87 LYS A CA 1
ATOM 689 C C . LYS A 1 87 ? 16.457 -2.785 10.533 1.00 91.31 87 LYS A C 1
ATOM 691 O O . LYS A 1 87 ? 17.072 -3.453 11.365 1.00 91.31 87 LYS A O 1
ATOM 696 N N . ILE A 1 88 ? 16.326 -3.167 9.263 1.00 89.69 88 ILE A N 1
ATOM 697 C CA . ILE A 1 88 ? 17.038 -4.314 8.686 1.00 89.69 88 ILE A CA 1
ATOM 698 C C . ILE A 1 88 ? 18.432 -3.896 8.240 1.00 89.69 88 ILE A C 1
ATOM 700 O O . ILE A 1 88 ? 19.407 -4.600 8.519 1.00 89.69 88 ILE A O 1
ATOM 704 N N . THR A 1 89 ? 18.518 -2.756 7.563 1.00 76.25 89 THR A N 1
ATOM 705 C CA . THR A 1 89 ? 19.772 -2.125 7.171 1.00 76.25 89 THR A CA 1
ATOM 706 C C . THR A 1 89 ? 20.324 -1.310 8.334 1.00 76.25 89 THR A C 1
ATOM 708 O O . THR A 1 89 ? 19.623 -0.531 8.969 1.00 76.25 89 THR A O 1
ATOM 711 N N . GLY A 1 90 ? 21.612 -1.492 8.633 1.00 55.91 90 GLY A N 1
ATOM 712 C CA . GLY A 1 90 ? 22.329 -0.677 9.620 1.00 55.91 90 GLY A CA 1
ATOM 713 C C . GLY A 1 90 ? 22.759 0.690 9.080 1.00 55.91 90 GLY A C 1
ATOM 714 O O . GLY A 1 90 ? 23.609 1.327 9.691 1.00 55.91 90 GLY A O 1
ATOM 715 N N . SER A 1 91 ? 22.256 1.108 7.913 1.00 51.38 91 SER A N 1
ATOM 716 C CA . SER A 1 91 ? 22.608 2.393 7.319 1.00 51.38 91 SER A CA 1
ATOM 717 C C . SER A 1 91 ? 22.046 3.519 8.180 1.00 51.38 91 SER A C 1
ATOM 719 O O . SER A 1 91 ? 20.837 3.649 8.344 1.00 51.38 91 SER A O 1
ATOM 721 N N . GLU A 1 92 ? 22.943 4.350 8.704 1.00 50.25 92 GLU A N 1
ATOM 722 C CA . GLU A 1 92 ? 22.616 5.606 9.390 1.00 50.25 92 GLU A CA 1
ATOM 723 C C . GLU A 1 92 ? 22.082 6.684 8.429 1.00 50.25 92 GLU A C 1
ATOM 725 O O . GLU A 1 92 ? 21.777 7.798 8.854 1.00 50.25 92 GLU A O 1
ATOM 730 N N . ASP A 1 93 ? 21.964 6.353 7.140 1.00 49.72 93 ASP A N 1
ATOM 731 C CA . ASP A 1 93 ? 21.541 7.253 6.074 1.00 49.72 93 ASP A CA 1
ATOM 732 C C . ASP A 1 93 ? 20.020 7.480 6.137 1.00 49.72 93 ASP A C 1
ATOM 734 O O . ASP A 1 93 ? 19.224 6.904 5.399 1.00 49.72 93 ASP A O 1
ATOM 738 N N . ASN A 1 94 ? 19.621 8.325 7.088 1.00 52.34 94 ASN A N 1
ATOM 739 C CA . ASN A 1 94 ? 18.254 8.799 7.323 1.00 52.34 94 ASN A CA 1
ATOM 740 C C . ASN A 1 94 ? 17.740 9.756 6.220 1.00 52.34 94 ASN A C 1
ATOM 742 O O . ASN A 1 94 ? 16.669 10.341 6.379 1.00 52.34 94 ASN A O 1
ATOM 746 N N . ASP A 1 95 ? 18.477 9.959 5.124 1.00 53.81 95 ASP A N 1
ATOM 747 C CA . ASP A 1 95 ? 18.085 10.898 4.061 1.00 53.81 95 ASP A CA 1
ATOM 748 C C . ASP A 1 95 ? 17.020 10.332 3.102 1.00 53.81 95 ASP A C 1
ATOM 750 O O . ASP A 1 95 ? 16.444 11.071 2.298 1.00 53.81 95 ASP A O 1
ATOM 754 N N . SER A 1 96 ? 16.694 9.038 3.210 1.00 65.12 96 SER A N 1
ATOM 755 C CA . SER A 1 96 ? 15.618 8.417 2.432 1.00 65.12 96 SER A CA 1
ATOM 756 C C . SER A 1 96 ? 14.247 8.811 2.990 1.00 65.12 96 SER A C 1
ATOM 758 O O . SER A 1 96 ? 13.758 8.258 3.975 1.00 65.12 96 SER A O 1
ATOM 760 N N . LYS A 1 97 ? 13.600 9.794 2.354 1.00 79.38 97 LYS A N 1
ATOM 761 C CA . LYS A 1 97 ? 12.279 10.302 2.772 1.00 79.38 97 LYS A CA 1
ATOM 762 C C . LYS A 1 97 ? 11.108 9.466 2.254 1.00 79.38 97 LYS A C 1
ATOM 764 O O . LYS A 1 97 ? 9.983 9.708 2.690 1.00 79.38 97 LYS A O 1
ATOM 769 N N . HIS A 1 98 ? 11.337 8.516 1.345 1.00 91.19 98 HIS A N 1
ATOM 770 C CA . HIS A 1 98 ? 10.263 7.789 0.667 1.00 91.19 98 HIS A CA 1
ATOM 771 C C . HIS A 1 98 ? 9.352 7.039 1.640 1.00 91.19 98 HIS A C 1
ATOM 773 O O . HIS A 1 98 ? 8.152 7.309 1.648 1.00 91.19 98 HIS A O 1
ATOM 779 N N . GLY A 1 99 ? 9.891 6.212 2.539 1.00 92.75 99 GLY A N 1
ATOM 780 C CA . GLY A 1 99 ? 9.063 5.482 3.504 1.00 92.75 99 GLY A CA 1
ATOM 781 C C . GLY A 1 99 ? 8.276 6.405 4.440 1.00 92.75 99 GLY A C 1
ATOM 782 O O . GLY A 1 99 ? 7.098 6.168 4.708 1.00 92.75 99 GLY A O 1
ATOM 783 N N . THR A 1 100 ? 8.853 7.546 4.832 1.00 93.38 100 THR A N 1
ATOM 784 C CA . THR A 1 100 ? 8.126 8.575 5.594 1.00 93.38 100 THR A CA 1
ATOM 785 C C . THR A 1 100 ? 6.991 9.187 4.772 1.00 93.38 100 THR A C 1
ATOM 787 O O . THR A 1 100 ? 5.887 9.338 5.290 1.00 93.38 100 THR A O 1
ATOM 790 N N . LEU A 1 101 ? 7.220 9.521 3.497 1.00 93.81 101 LEU A N 1
ATOM 791 C CA . LEU A 1 101 ? 6.190 10.052 2.596 1.00 93.81 101 LEU A CA 1
ATOM 792 C C . LEU A 1 101 ? 5.060 9.039 2.368 1.00 93.81 101 LEU A C 1
ATOM 794 O O . LEU A 1 101 ? 3.890 9.420 2.408 1.00 93.81 101 LEU A O 1
ATOM 798 N N . ILE A 1 102 ? 5.396 7.760 2.186 1.00 95.75 102 ILE A N 1
ATOM 799 C CA . ILE A 1 102 ? 4.443 6.659 2.013 1.00 95.75 102 ILE A CA 1
ATOM 800 C C . ILE A 1 102 ? 3.584 6.488 3.263 1.00 95.75 102 ILE A C 1
ATOM 802 O O . ILE A 1 102 ? 2.358 6.588 3.186 1.00 95.75 102 ILE A O 1
ATOM 806 N N . THR A 1 103 ? 4.201 6.319 4.433 1.00 95.69 103 THR A N 1
ATOM 807 C CA . THR A 1 103 ? 3.468 6.170 5.697 1.00 95.69 103 THR A CA 1
ATOM 808 C C . THR A 1 103 ? 2.663 7.431 6.024 1.00 95.69 103 THR A C 1
ATOM 810 O O . THR A 1 103 ? 1.558 7.364 6.563 1.00 95.69 103 THR A O 1
ATOM 813 N N . SER A 1 104 ? 3.160 8.605 5.640 1.00 94.88 104 SER A N 1
ATOM 814 C CA . SER A 1 104 ? 2.440 9.865 5.790 1.00 94.88 104 SER A CA 1
ATOM 815 C C . SER A 1 104 ? 1.198 9.945 4.889 1.00 94.88 104 SER A C 1
ATOM 817 O O . SER A 1 104 ? 0.135 10.324 5.381 1.00 94.88 104 SER A O 1
ATOM 819 N N . ALA A 1 105 ? 1.288 9.526 3.620 1.00 95.31 105 ALA A N 1
ATOM 820 C CA . ALA A 1 105 ? 0.144 9.412 2.708 1.00 95.31 105 ALA A CA 1
ATOM 821 C C . ALA A 1 105 ? -0.886 8.369 3.181 1.00 95.31 105 ALA A C 1
ATOM 823 O O . ALA A 1 105 ? -2.093 8.569 3.038 1.00 95.31 105 ALA A O 1
ATOM 824 N N . PHE A 1 106 ? -0.419 7.273 3.790 1.00 96.62 106 PHE A N 1
ATOM 825 C CA . PHE A 1 106 ? -1.275 6.301 4.470 1.00 96.62 106 PHE A CA 1
ATOM 826 C C . PHE A 1 106 ? -2.086 6.993 5.576 1.00 96.62 106 PHE A C 1
ATOM 828 O O . PHE A 1 106 ? -3.315 6.995 5.557 1.00 96.62 106 PHE A O 1
ATOM 835 N N . CYS A 1 107 ? -1.404 7.681 6.495 1.00 94.94 107 CYS A N 1
ATOM 836 C CA . CYS A 1 107 ? -2.016 8.333 7.653 1.00 94.94 107 CYS A CA 1
ATOM 837 C C . CYS A 1 107 ? -3.015 9.456 7.301 1.00 94.94 107 CYS A C 1
ATOM 839 O O . CYS A 1 107 ? -4.006 9.666 8.017 1.00 94.94 107 CYS A O 1
ATOM 841 N N . THR A 1 108 ? -2.788 10.186 6.205 1.00 92.38 108 THR A N 1
ATOM 842 C CA . THR A 1 108 ? -3.705 11.228 5.705 1.00 92.38 108 THR A CA 1
ATOM 843 C C . THR A 1 108 ? -4.857 10.675 4.872 1.00 92.38 108 THR A C 1
ATOM 845 O O . THR A 1 108 ? -5.759 11.434 4.508 1.00 92.38 108 THR A O 1
ATOM 848 N N . SER A 1 109 ? -4.880 9.371 4.585 1.00 94.69 109 SER A N 1
ATOM 849 C CA . SER A 1 109 ? -5.902 8.784 3.729 1.00 94.69 109 SER A CA 1
ATOM 850 C C . SER A 1 109 ? -7.314 8.972 4.290 1.00 94.69 109 SER A C 1
ATOM 852 O O . SER A 1 109 ? -7.549 8.719 5.474 1.00 94.69 109 SER A O 1
ATOM 854 N N . LYS A 1 110 ? -8.300 9.343 3.459 1.00 93.81 110 LYS A N 1
ATOM 855 C CA . LYS A 1 110 ? -9.703 9.422 3.915 1.00 93.81 110 LYS A CA 1
ATOM 856 C C . LYS A 1 110 ? -10.234 8.080 4.397 1.00 93.81 110 LYS A C 1
ATOM 858 O O . LYS A 1 110 ? -11.054 8.064 5.307 1.00 93.81 110 LYS A O 1
ATOM 863 N N . PHE A 1 111 ? -9.729 6.974 3.850 1.00 94.56 111 PHE A N 1
ATOM 864 C CA . PHE A 1 111 ? -10.104 5.639 4.302 1.00 94.56 111 PHE A CA 1
ATOM 865 C C . PHE A 1 111 ? -9.722 5.424 5.770 1.00 94.56 111 PHE A C 1
ATOM 867 O O . PHE A 1 111 ? -10.560 4.999 6.562 1.00 94.56 111 PHE A O 1
ATOM 874 N N . LEU A 1 112 ? -8.507 5.810 6.168 1.00 93.62 112 LEU A N 1
ATOM 875 C CA . LEU A 1 112 ? -8.049 5.660 7.553 1.00 93.62 112 LEU A CA 1
ATOM 876 C C . LEU A 1 112 ? -8.544 6.752 8.501 1.00 93.62 112 LEU A C 1
ATOM 878 O O . LEU A 1 112 ? -8.509 6.586 9.717 1.00 93.62 112 LEU A O 1
ATOM 882 N N . ASN A 1 113 ? -9.017 7.864 7.948 1.00 92.19 113 ASN A N 1
ATOM 883 C CA . ASN A 1 113 ? -9.700 8.917 8.690 1.00 92.19 113 ASN A CA 1
ATOM 884 C C . ASN A 1 113 ? -11.226 8.693 8.740 1.00 92.19 113 ASN A C 1
ATOM 886 O O . ASN A 1 113 ? -11.982 9.624 9.016 1.00 92.19 113 ASN A O 1
ATOM 890 N N . THR A 1 114 ? -11.688 7.462 8.490 1.00 89.81 114 THR A N 1
ATOM 891 C CA . THR A 1 114 ? -13.075 7.049 8.743 1.00 89.81 114 THR A CA 1
ATOM 892 C C . THR A 1 114 ? -13.322 6.970 10.257 1.00 89.81 114 THR A C 1
ATOM 894 O O . THR A 1 114 ? -12.538 6.312 10.946 1.00 89.81 114 THR A O 1
ATOM 897 N N . PRO A 1 115 ? -14.378 7.611 10.794 1.00 86.94 115 PRO A N 1
ATOM 898 C CA . PRO A 1 115 ? -14.732 7.510 12.210 1.00 86.94 115 PRO A CA 1
ATOM 899 C C . PRO A 1 115 ? -15.180 6.101 12.640 1.00 86.94 115 PRO A C 1
ATOM 901 O O . PRO A 1 115 ? -15.881 5.409 11.901 1.00 86.94 115 PRO A O 1
ATOM 904 N N . SER A 1 116 ? -14.830 5.711 13.866 1.00 83.88 116 SER A N 1
ATOM 905 C CA . SER A 1 116 ? -15.246 4.468 14.535 1.00 83.88 116 SER A CA 1
ATOM 906 C C . SER A 1 116 ? -16.237 4.695 15.680 1.00 83.88 116 SER A C 1
ATOM 908 O O . SER A 1 116 ? -16.485 5.832 16.082 1.00 83.88 116 SER A O 1
ATOM 910 N N . LEU A 1 117 ? -16.777 3.600 16.241 1.00 84.00 117 LEU A N 1
ATOM 911 C CA . LEU A 1 117 ? -17.760 3.619 17.349 1.00 84.00 117 LEU A CA 1
ATOM 912 C C . LEU A 1 117 ? -17.283 4.358 18.604 1.00 84.00 117 LEU A C 1
ATOM 914 O O . LEU A 1 117 ? -18.072 4.955 19.333 1.00 84.00 117 LEU A O 1
ATOM 918 N N . ASP A 1 118 ? -15.980 4.349 18.868 1.00 83.88 118 ASP A N 1
ATOM 919 C CA . ASP A 1 118 ? -15.382 5.058 19.999 1.00 83.88 118 ASP A CA 1
ATOM 920 C C . ASP A 1 118 ? -15.032 6.526 19.683 1.00 83.88 118 ASP A C 1
ATOM 922 O O . ASP A 1 118 ? -14.361 7.189 20.477 1.00 83.88 118 ASP A O 1
ATOM 926 N N . LYS A 1 119 ? -15.509 7.049 18.542 1.00 84.19 119 LYS A N 1
ATOM 927 C CA . LYS A 1 119 ? -15.268 8.412 18.034 1.00 84.19 119 LYS A CA 1
ATOM 928 C C . LYS A 1 119 ? -13.799 8.727 17.746 1.00 84.19 119 LYS A C 1
ATOM 930 O O . LYS A 1 119 ? -13.430 9.902 17.657 1.00 84.19 119 LYS A O 1
ATOM 935 N N . LYS A 1 120 ? -12.962 7.699 17.611 1.00 88.00 120 LYS A N 1
ATOM 936 C CA . LYS A 1 120 ? -11.612 7.819 17.059 1.00 88.00 120 LYS A CA 1
ATOM 937 C C . LYS A 1 120 ? -11.631 7.575 15.553 1.00 88.00 120 LYS A C 1
ATOM 939 O O . LYS A 1 120 ? -12.677 7.313 14.962 1.00 88.00 120 LYS A O 1
ATOM 944 N N . LEU A 1 121 ? -10.480 7.743 14.920 1.00 90.88 121 LEU A N 1
ATOM 945 C CA . LEU A 1 121 ? -10.293 7.465 13.501 1.00 90.88 121 LEU A CA 1
ATOM 946 C C . LEU A 1 121 ? -9.742 6.049 13.341 1.00 90.88 121 LEU A C 1
ATOM 948 O O . LEU A 1 121 ? -9.007 5.587 14.210 1.00 90.88 121 LEU A O 1
ATOM 952 N N . LEU A 1 122 ? -10.027 5.380 12.219 1.00 92.38 122 LEU A N 1
ATOM 953 C CA . LEU A 1 122 ? -9.517 4.029 11.953 1.00 92.38 122 LEU A CA 1
ATOM 954 C C . LEU A 1 122 ? -7.999 3.918 12.172 1.00 92.38 122 LEU A C 1
ATOM 956 O O . LEU A 1 122 ? -7.550 2.979 12.823 1.00 92.38 122 LEU A O 1
ATOM 960 N N . ARG A 1 123 ? -7.216 4.908 11.721 1.00 92.75 123 ARG A N 1
ATOM 961 C CA . ARG A 1 123 ? -5.757 4.959 11.935 1.00 92.75 123 ARG A CA 1
ATOM 962 C C . ARG A 1 123 ? -5.323 4.864 13.403 1.00 92.75 123 ARG A C 1
ATOM 964 O O . ARG A 1 123 ? -4.232 4.372 13.660 1.00 92.75 123 ARG A O 1
ATOM 971 N N . ASP A 1 124 ? -6.150 5.316 14.346 1.00 91.69 124 ASP A N 1
ATOM 972 C CA . ASP A 1 124 ? -5.819 5.345 15.778 1.00 91.69 124 ASP A CA 1
ATOM 973 C C . ASP A 1 124 ? -5.902 3.945 16.420 1.00 91.69 124 ASP A C 1
ATOM 975 O O . ASP A 1 124 ? -5.511 3.762 17.572 1.00 91.69 124 ASP A O 1
ATOM 979 N N . HIS A 1 125 ? -6.423 2.963 15.680 1.00 91.56 125 HIS A N 1
ATOM 980 C CA . HIS A 1 125 ? -6.570 1.566 16.096 1.00 91.56 125 HIS A CA 1
ATOM 981 C C . HIS A 1 125 ? -5.609 0.618 15.370 1.00 91.56 125 HIS A C 1
ATOM 983 O O . HIS A 1 125 ? -5.627 -0.588 15.620 1.00 91.56 125 HIS A O 1
ATOM 989 N N . LEU A 1 126 ? -4.792 1.141 14.453 1.00 95.12 126 LEU A N 1
ATOM 990 C CA . LEU A 1 126 ? -3.867 0.336 13.663 1.00 95.12 126 LEU A CA 1
ATOM 991 C C . LEU A 1 126 ? -2.532 0.176 14.380 1.00 95.12 126 LEU A C 1
ATOM 993 O O . LEU A 1 126 ? -1.961 1.155 14.863 1.00 95.12 126 LEU A O 1
ATOM 997 N N . LYS A 1 127 ? -1.988 -1.043 14.337 1.00 97.31 127 LYS A N 1
ATOM 998 C CA . LYS A 1 127 ? -0.571 -1.286 14.607 1.00 97.31 127 LYS A CA 1
ATOM 999 C C . LYS A 1 127 ? 0.208 -1.239 13.299 1.00 97.31 127 LYS A C 1
ATOM 1001 O O . LYS A 1 127 ? -0.028 -2.057 12.411 1.00 97.31 127 LYS A O 1
ATOM 1006 N N . LEU A 1 128 ? 1.163 -0.325 13.180 1.00 97.81 128 LEU A N 1
ATOM 1007 C CA . LEU A 1 128 ? 2.060 -0.268 12.030 1.00 97.81 128 LEU A CA 1
ATOM 1008 C C . LEU A 1 128 ? 3.443 -0.814 12.369 1.00 97.81 128 LEU A C 1
ATOM 1010 O O . LEU A 1 128 ? 4.034 -0.460 13.388 1.00 97.81 128 LEU A O 1
ATOM 1014 N N . TYR A 1 129 ? 3.978 -1.623 11.463 1.00 98.12 129 TYR A N 1
ATOM 1015 C CA . TYR A 1 129 ? 5.374 -2.039 11.441 1.00 98.12 129 TYR A CA 1
ATOM 1016 C C . TYR A 1 129 ? 6.064 -1.344 10.268 1.00 98.12 129 TYR A C 1
ATOM 1018 O O . TYR A 1 129 ? 5.849 -1.709 9.114 1.00 98.12 129 TYR A O 1
ATOM 1026 N N . SER A 1 130 ? 6.877 -0.328 10.556 1.00 96.19 130 SER A N 1
ATOM 1027 C CA . SER A 1 130 ? 7.715 0.330 9.551 1.00 96.19 130 SER A CA 1
ATOM 1028 C C . SER A 1 130 ? 9.028 -0.436 9.442 1.00 96.19 130 SER A C 1
ATOM 1030 O O . SER A 1 130 ? 9.892 -0.302 10.310 1.00 96.19 130 SER A O 1
ATOM 1032 N N . ILE A 1 131 ? 9.177 -1.237 8.392 1.00 95.38 131 ILE A N 1
ATOM 1033 C CA . ILE A 1 131 ? 10.336 -2.107 8.191 1.00 95.38 131 ILE A CA 1
ATOM 1034 C C . ILE A 1 131 ? 11.262 -1.456 7.163 1.00 95.38 131 ILE A C 1
ATOM 1036 O O . ILE A 1 131 ? 10.961 -1.432 5.972 1.00 95.38 131 ILE A O 1
ATOM 1040 N N . ASP A 1 132 ? 12.381 -0.926 7.647 1.00 93.00 132 ASP A N 1
ATOM 1041 C CA . ASP A 1 132 ? 13.427 -0.294 6.845 1.00 93.00 132 ASP A CA 1
ATOM 1042 C C . ASP A 1 132 ? 14.348 -1.360 6.245 1.00 93.00 132 ASP A C 1
ATOM 1044 O O . ASP A 1 132 ? 15.063 -2.052 6.977 1.00 93.00 132 ASP A O 1
ATOM 1048 N N . VAL A 1 133 ? 14.309 -1.504 4.920 1.00 91.38 133 VAL A N 1
ATOM 1049 C CA . VAL A 1 133 ? 15.114 -2.474 4.161 1.00 91.38 133 VAL A CA 1
ATOM 1050 C C . VAL A 1 133 ? 16.173 -1.830 3.265 1.00 91.38 133 VAL A C 1
ATOM 1052 O O . VAL A 1 133 ? 16.811 -2.541 2.479 1.00 91.38 133 VAL A O 1
ATOM 1055 N N . GLY A 1 134 ? 16.389 -0.519 3.375 1.00 85.56 134 GLY A N 1
ATOM 1056 C CA . GLY A 1 134 ? 17.403 0.191 2.603 1.00 85.56 134 GLY A CA 1
ATOM 1057 C C . GLY A 1 134 ? 16.999 1.610 2.236 1.00 85.56 134 GLY A C 1
ATOM 1058 O O . GLY A 1 134 ? 16.269 2.279 2.955 1.00 85.56 134 GLY A O 1
ATOM 1059 N N . THR A 1 135 ? 17.503 2.077 1.098 1.00 79.88 135 THR A N 1
ATOM 1060 C CA . THR A 1 135 ? 17.290 3.450 0.627 1.00 79.88 135 THR A CA 1
ATOM 1061 C C . THR A 1 135 ? 16.673 3.462 -0.764 1.00 79.88 135 THR A C 1
ATOM 1063 O O . THR A 1 135 ? 16.715 2.457 -1.479 1.00 79.88 135 THR A O 1
ATOM 1066 N N . ASP A 1 136 ? 16.184 4.627 -1.190 1.00 69.25 136 ASP A N 1
ATOM 1067 C CA . ASP A 1 136 ? 15.581 4.846 -2.515 1.00 69.25 136 ASP A CA 1
ATOM 1068 C C . ASP A 1 136 ? 16.502 4.415 -3.670 1.00 69.25 136 ASP A C 1
ATOM 1070 O O . ASP A 1 136 ? 16.046 4.061 -4.754 1.00 69.25 136 ASP A O 1
ATOM 1074 N N . GLN A 1 137 ? 17.818 4.443 -3.442 1.00 67.25 137 GLN A N 1
ATOM 1075 C CA . GLN A 1 137 ? 18.834 4.136 -4.449 1.00 67.25 137 GLN A CA 1
ATOM 1076 C C . GLN A 1 137 ? 19.346 2.696 -4.369 1.00 67.25 137 GLN A C 1
ATOM 1078 O O . GLN A 1 137 ? 19.959 2.206 -5.321 1.00 67.25 137 GLN A O 1
ATOM 1083 N N . LYS A 1 138 ? 19.156 2.018 -3.231 1.00 72.12 138 LYS A N 1
ATOM 1084 C CA . LYS A 1 138 ? 19.757 0.709 -2.990 1.00 72.12 138 LYS A CA 1
ATOM 1085 C C . LYS A 1 138 ? 18.886 -0.148 -2.083 1.00 72.12 138 LYS A C 1
ATOM 1087 O O . LYS A 1 138 ? 18.852 0.029 -0.867 1.00 72.12 138 LYS A O 1
ATOM 1092 N N . ILE A 1 139 ? 18.295 -1.172 -2.692 1.00 76.75 139 ILE A N 1
ATOM 1093 C CA . ILE A 1 139 ? 17.578 -2.234 -1.991 1.00 76.75 139 ILE A CA 1
ATOM 1094 C C . ILE A 1 139 ? 18.243 -3.558 -2.331 1.00 76.75 139 ILE A C 1
ATOM 1096 O O . ILE A 1 139 ? 18.267 -4.001 -3.481 1.00 76.75 139 ILE A O 1
ATOM 1100 N N . GLU A 1 140 ? 18.821 -4.187 -1.313 1.00 88.06 140 GLU A N 1
ATOM 1101 C CA . GLU A 1 140 ? 19.425 -5.506 -1.447 1.00 88.06 140 GLU A CA 1
ATOM 1102 C C . GLU A 1 140 ? 18.359 -6.585 -1.261 1.00 88.06 140 GLU A C 1
ATOM 1104 O O . GLU A 1 140 ? 17.538 -6.526 -0.345 1.00 88.06 140 GLU A O 1
ATOM 1109 N N . ILE A 1 141 ? 18.394 -7.610 -2.115 1.00 90.88 141 ILE A N 1
ATOM 1110 C CA . ILE A 1 141 ? 17.417 -8.706 -2.068 1.00 90.88 141 ILE A CA 1
ATOM 1111 C C . ILE A 1 141 ? 17.403 -9.420 -0.709 1.00 90.88 141 ILE A C 1
ATOM 1113 O O . ILE A 1 141 ? 16.351 -9.867 -0.264 1.00 90.88 141 ILE A O 1
ATOM 1117 N N . GLU A 1 142 ? 18.544 -9.491 -0.018 1.00 92.12 142 GLU A N 1
ATOM 1118 C CA . GLU A 1 142 ? 18.621 -10.075 1.323 1.00 92.12 142 GLU A CA 1
ATOM 1119 C C . GLU A 1 142 ? 17.932 -9.207 2.382 1.00 92.12 142 GLU A C 1
ATOM 1121 O O . GLU A 1 142 ? 17.231 -9.749 3.238 1.00 92.12 142 GLU A O 1
ATOM 1126 N N . SER A 1 143 ? 18.054 -7.877 2.297 1.00 92.69 143 SER A N 1
ATOM 1127 C CA . SER A 1 143 ? 17.325 -6.957 3.178 1.00 92.69 143 SER A CA 1
ATOM 1128 C C . SER A 1 143 ? 15.820 -7.065 2.957 1.00 92.69 143 SER A C 1
ATOM 1130 O O . SER A 1 143 ? 15.068 -7.168 3.924 1.00 92.69 143 SER A O 1
ATOM 1132 N N . LEU A 1 144 ? 15.383 -7.135 1.695 1.00 93.50 144 LEU A N 1
ATOM 1133 C CA . LEU A 1 144 ? 13.976 -7.333 1.350 1.00 93.50 144 LEU A CA 1
ATOM 1134 C C . LEU A 1 144 ? 13.442 -8.676 1.874 1.00 93.50 144 LEU A C 1
ATOM 1136 O O . LEU A 1 144 ? 12.392 -8.715 2.512 1.00 93.50 144 LEU A O 1
ATOM 1140 N N . ASN A 1 145 ? 14.187 -9.768 1.664 1.00 95.94 145 ASN A N 1
ATOM 1141 C CA . ASN A 1 145 ? 13.835 -11.089 2.189 1.00 95.94 145 ASN A CA 1
ATOM 1142 C C . ASN A 1 145 ? 13.694 -11.061 3.715 1.00 95.94 145 ASN A C 1
ATOM 1144 O O . ASN A 1 145 ? 12.720 -11.579 4.253 1.00 95.94 145 ASN A O 1
ATOM 1148 N N . LYS A 1 146 ? 14.640 -10.435 4.422 1.00 96.31 146 LYS A N 1
ATOM 1149 C CA . LYS A 1 146 ? 14.596 -10.334 5.884 1.00 96.31 146 LYS A CA 1
ATOM 1150 C C . LYS A 1 146 ? 13.445 -9.446 6.364 1.00 96.31 146 LYS A C 1
ATOM 1152 O O . LYS A 1 146 ? 12.801 -9.795 7.347 1.00 96.31 146 LYS A O 1
ATOM 1157 N N . GLY A 1 147 ? 13.148 -8.351 5.665 1.00 96.25 147 GLY A N 1
ATOM 1158 C CA . GLY A 1 147 ? 12.000 -7.501 5.975 1.00 96.25 147 GLY A CA 1
ATOM 1159 C C . GLY A 1 147 ? 10.667 -8.242 5.842 1.00 96.25 147 GLY A C 1
ATOM 1160 O O . GLY A 1 147 ? 9.823 -8.159 6.731 1.00 96.25 147 GLY A O 1
ATOM 1161 N N . LEU A 1 148 ? 10.511 -9.051 4.790 1.00 97.75 148 LEU A N 1
ATOM 1162 C CA . LEU A 1 148 ? 9.353 -9.934 4.630 1.00 97.75 148 LEU A CA 1
ATOM 1163 C C . LEU A 1 148 ? 9.282 -11.013 5.714 1.00 97.75 148 LEU A C 1
ATOM 1165 O O . LEU A 1 148 ? 8.208 -11.233 6.266 1.00 97.75 148 LEU A O 1
ATOM 1169 N N . SER A 1 149 ? 10.403 -11.652 6.067 1.00 98.31 149 SER A N 1
ATOM 1170 C CA . SER A 1 149 ? 10.434 -12.607 7.184 1.00 98.31 149 SER A CA 1
ATOM 1171 C C . SER A 1 149 ? 9.964 -11.967 8.493 1.00 98.31 149 SER A C 1
ATOM 1173 O O . SER A 1 149 ? 9.145 -12.554 9.190 1.00 98.31 149 SER A O 1
ATOM 1175 N N . VAL A 1 150 ? 10.390 -10.735 8.789 1.00 98.25 150 VAL A N 1
ATOM 1176 C CA . VAL A 1 150 ? 9.913 -9.994 9.967 1.00 98.25 150 VAL A CA 1
ATOM 1177 C C . VAL A 1 150 ? 8.408 -9.730 9.895 1.00 98.25 150 VAL A C 1
ATOM 1179 O O . VAL A 1 150 ? 7.711 -9.928 10.887 1.00 98.25 150 VAL A O 1
ATOM 1182 N N . ALA A 1 151 ? 7.874 -9.317 8.741 1.00 98.44 151 ALA A N 1
ATOM 1183 C CA . ALA A 1 151 ? 6.431 -9.114 8.588 1.00 98.44 151 ALA A CA 1
ATOM 1184 C C . ALA A 1 151 ? 5.630 -10.409 8.847 1.00 98.44 151 ALA A C 1
ATOM 1186 O O . ALA A 1 151 ? 4.594 -10.372 9.513 1.00 98.44 151 ALA A O 1
ATOM 1187 N N . LEU A 1 152 ? 6.140 -11.558 8.386 1.00 98.56 152 LEU A N 1
ATOM 1188 C CA . LEU A 1 152 ? 5.559 -12.880 8.651 1.00 98.56 152 LEU A CA 1
ATOM 1189 C C . LEU A 1 152 ? 5.639 -13.275 10.131 1.00 98.56 152 LEU A C 1
ATOM 1191 O O . LEU A 1 152 ? 4.682 -13.834 10.666 1.00 98.56 152 LEU A O 1
ATOM 1195 N N . GLU A 1 153 ? 6.759 -12.991 10.800 1.00 98.31 153 GLU A N 1
ATOM 1196 C CA . GLU A 1 153 ? 6.943 -13.235 12.237 1.00 98.31 153 GLU A CA 1
ATOM 1197 C C . GLU A 1 153 ? 5.981 -12.400 13.087 1.00 98.31 153 GLU A C 1
ATOM 1199 O O . GLU A 1 153 ? 5.457 -12.884 14.090 1.00 98.31 153 GLU A O 1
ATOM 1204 N N . LYS A 1 154 ? 5.710 -11.158 12.670 1.00 98.12 154 LYS A N 1
ATOM 1205 C CA . LYS A 1 154 ? 4.709 -10.287 13.301 1.00 98.12 154 LYS A CA 1
ATOM 1206 C C . LYS A 1 154 ? 3.269 -10.702 12.998 1.00 98.12 154 LYS A C 1
ATOM 1208 O O . LYS A 1 154 ? 2.369 -10.202 13.665 1.00 98.12 154 LYS A O 1
ATOM 1213 N N . ASN A 1 155 ? 3.063 -11.613 12.043 1.00 96.94 155 ASN A N 1
ATOM 1214 C CA . ASN A 1 155 ? 1.754 -12.102 11.615 1.00 96.94 155 ASN A CA 1
ATOM 1215 C C . ASN A 1 155 ? 0.786 -10.954 11.284 1.00 96.94 155 ASN A C 1
ATOM 1217 O O . ASN A 1 155 ? -0.326 -10.898 11.808 1.00 96.94 155 ASN A O 1
ATOM 1221 N N . VAL A 1 156 ? 1.263 -10.011 10.464 1.00 98.25 156 VAL A N 1
ATOM 1222 C CA . VAL A 1 156 ? 0.476 -8.839 10.063 1.00 98.25 156 VAL A CA 1
ATOM 1223 C C . VAL A 1 156 ? -0.697 -9.215 9.164 1.00 98.25 156 VAL A C 1
ATOM 1225 O O . VAL A 1 156 ? -0.655 -10.238 8.495 1.00 98.25 156 VAL A O 1
ATOM 1228 N N . ASP A 1 157 ? -1.712 -8.361 9.072 1.00 97.62 157 ASP A N 1
ATOM 1229 C CA . ASP A 1 157 ? -2.865 -8.586 8.193 1.00 97.62 157 ASP A CA 1
ATOM 1230 C C . ASP A 1 157 ? -2.601 -8.127 6.751 1.00 97.62 157 ASP A C 1
ATOM 1232 O O . ASP A 1 157 ? -3.110 -8.704 5.785 1.00 97.62 157 ASP A O 1
ATOM 1236 N N . ILE A 1 158 ? -1.817 -7.054 6.598 1.00 98.62 158 ILE A N 1
ATOM 1237 C CA . ILE A 1 158 ? -1.511 -6.424 5.309 1.00 98.62 158 ILE A CA 1
ATOM 1238 C C . ILE A 1 158 ? -0.011 -6.135 5.224 1.00 98.62 158 ILE A C 1
ATOM 1240 O O . ILE A 1 158 ? 0.588 -5.610 6.162 1.00 98.62 158 ILE A O 1
ATOM 1244 N N . ILE A 1 159 ? 0.583 -6.412 4.067 1.00 98.81 159 ILE A N 1
ATOM 1245 C CA . ILE A 1 159 ? 1.938 -5.994 3.705 1.00 98.81 159 ILE A CA 1
ATOM 1246 C C . ILE A 1 159 ? 1.838 -5.029 2.521 1.00 98.81 159 ILE A C 1
ATOM 1248 O O . ILE A 1 159 ? 1.355 -5.408 1.454 1.00 98.81 159 ILE A O 1
ATOM 1252 N N . ASN A 1 160 ? 2.309 -3.794 2.697 1.00 98.69 160 ASN A N 1
ATOM 1253 C CA . ASN A 1 160 ? 2.575 -2.866 1.600 1.00 98.69 160 ASN A CA 1
ATOM 1254 C C . ASN A 1 160 ? 4.065 -2.906 1.237 1.00 98.69 160 ASN A C 1
ATOM 1256 O O . ASN A 1 160 ? 4.922 -2.780 2.115 1.00 98.69 160 ASN A O 1
ATOM 1260 N N . LEU A 1 161 ? 4.360 -3.052 -0.056 1.00 95.75 161 LEU A N 1
ATOM 1261 C CA . LEU A 1 161 ? 5.710 -2.938 -0.605 1.00 95.75 161 LEU A CA 1
ATOM 1262 C C . LEU A 1 161 ? 5.716 -1.950 -1.766 1.00 95.75 161 LEU A C 1
ATOM 1264 O O . LEU A 1 161 ? 5.251 -2.250 -2.868 1.00 95.75 161 LEU A O 1
ATOM 1268 N N . SER A 1 162 ? 6.318 -0.792 -1.540 1.00 88.75 162 SER A N 1
ATOM 1269 C CA . SER A 1 162 ? 6.531 0.213 -2.583 1.00 88.75 162 SER A CA 1
ATOM 1270 C C . SER A 1 162 ? 7.924 0.107 -3.218 1.00 88.75 162 SER A C 1
ATOM 1272 O O . SER A 1 162 ? 8.485 1.090 -3.693 1.00 88.75 162 SER A O 1
ATOM 1274 N N . ILE A 1 163 ? 8.475 -1.109 -3.231 1.00 88.56 163 ILE A N 1
ATOM 1275 C CA . ILE A 1 163 ? 9.848 -1.436 -3.613 1.00 88.56 163 ILE A CA 1
ATOM 1276 C C . ILE A 1 163 ? 9.900 -2.790 -4.330 1.00 88.56 163 ILE A C 1
ATOM 1278 O O . ILE A 1 163 ? 9.060 -3.662 -4.096 1.00 88.56 163 ILE A O 1
ATOM 1282 N N . GLY A 1 164 ? 10.905 -3.003 -5.181 1.00 89.75 164 GLY A N 1
ATOM 1283 C CA . GLY A 1 164 ? 11.041 -4.271 -5.891 1.00 89.75 164 GLY A CA 1
ATOM 1284 C C . GLY A 1 164 ? 12.365 -4.461 -6.620 1.00 89.75 164 GLY A C 1
ATOM 1285 O O . GLY A 1 164 ? 13.254 -3.614 -6.597 1.00 89.75 164 GLY A O 1
ATOM 1286 N N . THR A 1 165 ? 12.493 -5.611 -7.276 1.00 91.81 165 THR A N 1
ATOM 1287 C CA . THR A 1 165 ? 13.653 -5.986 -8.085 1.00 91.81 165 THR A CA 1
ATOM 1288 C C . THR A 1 165 ? 13.227 -6.609 -9.409 1.00 91.81 165 THR A C 1
ATOM 1290 O O . THR A 1 165 ? 12.246 -7.343 -9.491 1.00 91.81 165 THR A O 1
ATOM 1293 N N . TYR A 1 166 ? 14.006 -6.372 -10.458 1.00 93.25 166 TYR A N 1
ATOM 1294 C CA . TYR A 1 166 ? 13.806 -6.986 -11.772 1.00 93.25 166 TYR A CA 1
ATOM 1295 C C . TYR A 1 166 ? 14.361 -8.410 -11.890 1.00 93.25 166 TYR A C 1
ATOM 1297 O O . TYR A 1 166 ? 14.258 -9.048 -12.942 1.00 93.25 166 TYR A O 1
ATOM 1305 N N . LYS A 1 167 ? 14.966 -8.924 -10.813 1.00 93.12 167 LYS A N 1
ATOM 1306 C CA . LYS A 1 167 ? 15.520 -10.273 -10.749 1.00 93.12 167 LYS A CA 1
ATOM 1307 C C . LYS A 1 167 ? 14.629 -11.166 -9.892 1.00 93.12 167 LYS A C 1
ATOM 1309 O O . LYS A 1 167 ? 14.522 -10.966 -8.687 1.00 93.12 167 LYS A O 1
ATOM 1314 N N . ASN A 1 168 ? 14.049 -12.192 -10.511 1.00 94.50 168 ASN A N 1
ATOM 1315 C CA . ASN A 1 168 ? 13.305 -13.225 -9.792 1.00 94.50 168 ASN A CA 1
ATOM 1316 C C . ASN A 1 168 ? 14.200 -13.897 -8.729 1.00 94.50 168 ASN A C 1
ATOM 1318 O O . ASN A 1 168 ? 15.390 -14.135 -8.966 1.00 94.50 168 ASN A O 1
ATOM 1322 N N . ASN A 1 169 ? 13.630 -14.215 -7.569 1.00 96.75 169 ASN A N 1
ATOM 1323 C CA . ASN A 1 169 ? 14.337 -14.817 -6.447 1.00 96.75 169 ASN A CA 1
ATOM 1324 C C . ASN A 1 169 ? 13.444 -15.859 -5.759 1.00 96.75 169 ASN A C 1
ATOM 1326 O O . ASN A 1 169 ? 12.358 -15.534 -5.287 1.00 96.75 169 ASN A O 1
ATOM 1330 N N . ALA A 1 170 ? 13.914 -17.108 -5.680 1.00 97.75 170 ALA A N 1
ATOM 1331 C CA . ALA A 1 170 ? 13.134 -18.218 -5.127 1.00 97.75 170 ALA A CA 1
ATOM 1332 C C . ALA A 1 170 ? 12.716 -17.979 -3.667 1.00 97.75 170 ALA A C 1
ATOM 1334 O O . ALA A 1 170 ? 11.545 -18.132 -3.343 1.00 97.75 170 ALA A O 1
ATOM 1335 N N . LYS A 1 171 ? 13.640 -17.507 -2.821 1.00 97.75 171 LYS A N 1
ATOM 1336 C CA . LYS A 1 171 ? 13.358 -17.209 -1.410 1.00 97.75 171 LYS A CA 1
ATOM 1337 C C . LYS A 1 171 ? 12.314 -16.101 -1.263 1.00 97.75 171 LYS A C 1
ATOM 1339 O O . LYS A 1 171 ? 11.411 -16.229 -0.446 1.00 97.75 171 LYS A O 1
ATOM 1344 N N . LEU A 1 172 ? 12.397 -15.054 -2.086 1.00 97.88 172 LEU A N 1
ATOM 1345 C CA . LEU A 1 172 ? 11.394 -13.989 -2.103 1.00 97.88 172 LEU A CA 1
ATOM 1346 C C . LEU A 1 172 ? 10.007 -14.532 -2.484 1.00 97.88 172 LEU A C 1
ATOM 1348 O O . LEU A 1 172 ? 9.018 -14.179 -1.854 1.00 97.88 172 LEU A O 1
ATOM 1352 N N . ASN A 1 173 ? 9.935 -15.404 -3.494 1.00 98.44 173 ASN A N 1
ATOM 1353 C CA . ASN A 1 173 ? 8.685 -16.049 -3.904 1.00 98.44 173 ASN A CA 1
ATOM 1354 C C . ASN A 1 173 ? 8.103 -16.929 -2.786 1.00 98.44 173 ASN A C 1
ATOM 1356 O O . ASN A 1 173 ? 6.906 -16.875 -2.519 1.00 98.44 173 ASN A O 1
ATOM 1360 N N . ASP A 1 174 ? 8.944 -17.711 -2.107 1.00 98.69 174 ASP A N 1
ATOM 1361 C CA . ASP A 1 174 ? 8.510 -18.585 -1.015 1.00 98.69 174 ASP A CA 1
ATOM 1362 C C . ASP A 1 174 ? 7.939 -17.780 0.162 1.00 98.69 174 ASP A C 1
ATOM 1364 O O . ASP A 1 174 ? 6.872 -18.123 0.665 1.00 98.69 174 ASP A O 1
ATOM 1368 N N . LEU A 1 175 ? 8.571 -16.658 0.529 1.00 98.69 175 LEU A N 1
ATOM 1369 C CA . LEU A 1 175 ? 8.062 -15.743 1.560 1.00 98.69 175 LEU A CA 1
ATOM 1370 C C . LEU A 1 175 ? 6.707 -15.129 1.179 1.00 98.69 175 LEU A C 1
ATOM 1372 O O . LEU A 1 175 ? 5.820 -15.001 2.020 1.00 98.69 175 LEU A O 1
ATOM 1376 N N . ILE A 1 176 ? 6.524 -14.764 -0.092 1.00 98.56 176 ILE A N 1
ATOM 1377 C CA . ILE A 1 176 ? 5.254 -14.214 -0.585 1.00 98.56 176 ILE A CA 1
ATOM 1378 C C . ILE A 1 176 ? 4.159 -15.281 -0.568 1.00 98.56 176 ILE A C 1
ATOM 1380 O O . ILE A 1 176 ? 3.061 -15.021 -0.081 1.00 98.56 176 ILE A O 1
ATOM 1384 N N . LYS A 1 177 ? 4.451 -16.503 -1.023 1.00 98.56 177 LYS A N 1
ATOM 1385 C CA . LYS A 1 177 ? 3.511 -17.630 -0.926 1.00 98.56 177 LYS A CA 1
ATOM 1386 C C . LYS A 1 177 ? 3.138 -17.932 0.518 1.00 98.56 177 LYS A C 1
ATOM 1388 O O . LYS A 1 177 ? 1.979 -18.213 0.800 1.00 98.56 177 LYS A O 1
ATOM 1393 N N . GLU A 1 178 ? 4.104 -17.876 1.426 1.00 98.56 178 GLU A N 1
ATOM 1394 C CA . GLU A 1 178 ? 3.860 -18.063 2.850 1.00 98.56 178 GLU A CA 1
ATOM 1395 C C . GLU A 1 178 ? 2.933 -16.982 3.416 1.00 98.56 178 GLU A C 1
ATOM 1397 O O . GLU A 1 178 ? 1.990 -17.327 4.126 1.00 98.56 178 GLU A O 1
ATOM 1402 N N . ALA A 1 179 ? 3.132 -15.709 3.051 1.00 98.44 179 ALA A N 1
ATOM 1403 C CA . ALA A 1 179 ? 2.230 -14.620 3.432 1.00 98.44 179 ALA A CA 1
ATOM 1404 C C . ALA A 1 179 ? 0.797 -14.901 2.956 1.00 98.44 179 ALA A C 1
ATOM 1406 O O . ALA A 1 179 ? -0.138 -14.917 3.755 1.00 98.44 179 ALA A O 1
ATOM 1407 N N . LEU A 1 180 ? 0.638 -15.218 1.670 1.00 98.00 180 LEU A N 1
ATOM 1408 C CA . LEU A 1 180 ? -0.667 -15.477 1.062 1.00 98.00 180 LEU A CA 1
ATOM 1409 C C . LEU A 1 180 ? -1.365 -16.707 1.667 1.00 98.00 180 LEU A C 1
ATOM 1411 O O . LEU A 1 180 ? -2.571 -16.674 1.892 1.00 98.00 180 LEU A O 1
ATOM 1415 N N . ASN A 1 181 ? -0.619 -17.771 1.984 1.00 97.44 181 ASN A N 1
ATOM 1416 C CA . ASN A 1 181 ? -1.155 -18.974 2.635 1.00 97.44 181 ASN A CA 1
ATOM 1417 C C . ASN A 1 181 ? -1.613 -18.731 4.082 1.00 97.44 181 ASN A C 1
ATOM 1419 O O . ASN A 1 181 ? -2.380 -19.528 4.617 1.00 97.44 181 ASN A O 1
ATOM 1423 N N . ARG A 1 182 ? -1.133 -17.657 4.717 1.00 96.75 182 ARG A N 1
ATOM 1424 C CA . ARG A 1 182 ? -1.558 -17.198 6.046 1.00 96.75 182 ARG A CA 1
ATOM 1425 C C . ARG A 1 182 ? -2.662 -16.134 5.969 1.00 96.75 182 ARG A C 1
ATOM 1427 O O . ARG A 1 182 ? -2.900 -15.445 6.953 1.00 96.75 182 ARG A O 1
ATOM 1434 N N . ASP A 1 183 ? -3.293 -15.969 4.802 1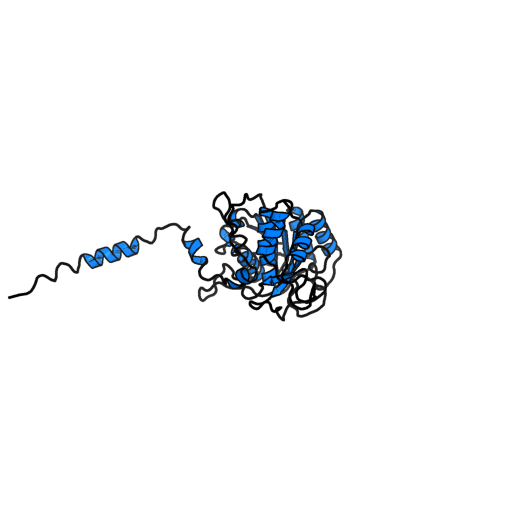.00 96.25 183 ASP A N 1
ATOM 1435 C CA . ASP A 1 183 ? -4.286 -14.927 4.505 1.00 96.25 183 ASP A CA 1
ATOM 1436 C C . ASP A 1 183 ? -3.766 -13.482 4.677 1.00 96.25 183 ASP A C 1
ATOM 1438 O O . ASP A 1 183 ? -4.554 -12.533 4.735 1.00 96.25 183 ASP A O 1
ATOM 1442 N N . ILE A 1 184 ? -2.441 -13.287 4.680 1.00 98.06 184 ILE A N 1
ATOM 1443 C CA . ILE A 1 184 ? -1.818 -11.960 4.705 1.00 98.06 184 ILE A CA 1
ATOM 1444 C C . ILE A 1 184 ? -1.908 -11.358 3.306 1.00 98.06 184 ILE A C 1
ATOM 1446 O O . ILE A 1 184 ? -1.409 -11.914 2.324 1.00 98.06 184 ILE A O 1
ATOM 1450 N N . MET A 1 185 ? -2.540 -10.193 3.204 1.00 98.19 185 MET A N 1
ATOM 1451 C CA . MET A 1 185 ? -2.745 -9.519 1.926 1.00 98.19 185 MET A CA 1
ATOM 1452 C C . MET A 1 185 ? -1.490 -8.744 1.533 1.00 98.19 185 MET A C 1
ATOM 1454 O O . MET A 1 185 ? -1.054 -7.854 2.260 1.00 98.19 185 MET A O 1
ATOM 1458 N N . VAL A 1 186 ? -0.927 -9.048 0.363 1.00 98.56 186 VAL A N 1
ATOM 1459 C CA . VAL A 1 186 ? 0.273 -8.374 -0.150 1.00 98.56 186 VAL A CA 1
ATOM 1460 C C . VAL A 1 186 ? -0.111 -7.408 -1.264 1.00 98.56 186 VAL A C 1
ATOM 1462 O O . VAL A 1 186 ? -0.668 -7.817 -2.283 1.00 98.56 186 VAL A O 1
ATOM 1465 N N . ILE A 1 187 ? 0.192 -6.126 -1.066 1.00 98.81 187 ILE A N 1
ATOM 1466 C CA . ILE A 1 187 ? -0.125 -5.030 -1.986 1.00 98.81 187 ILE A CA 1
ATOM 1467 C C . ILE A 1 187 ? 1.178 -4.350 -2.388 1.00 98.81 187 ILE A C 1
ATOM 1469 O O . ILE A 1 187 ? 1.972 -3.969 -1.527 1.00 98.81 187 ILE A O 1
ATOM 1473 N N . THR A 1 188 ? 1.403 -4.184 -3.688 1.00 98.31 188 THR A N 1
ATOM 1474 C CA . THR A 1 188 ? 2.667 -3.657 -4.203 1.00 98.31 188 THR A CA 1
ATOM 1475 C C . THR A 1 188 ? 2.466 -2.596 -5.273 1.00 98.31 188 THR A C 1
ATOM 1477 O O . THR A 1 188 ? 1.419 -2.499 -5.921 1.00 98.31 188 THR A O 1
ATOM 1480 N N . SER A 1 189 ? 3.496 -1.778 -5.470 1.00 97.75 189 SER A N 1
ATOM 1481 C CA . SER A 1 189 ? 3.573 -0.865 -6.604 1.00 97.75 189 SER A CA 1
ATOM 1482 C C . SER A 1 189 ? 3.902 -1.624 -7.900 1.00 97.75 189 SER A C 1
ATOM 1484 O O . SER A 1 189 ? 4.646 -2.610 -7.903 1.00 97.75 189 SER A O 1
ATOM 1486 N N . ALA A 1 190 ? 3.352 -1.181 -9.034 1.00 97.94 190 ALA A N 1
ATOM 1487 C CA . ALA A 1 190 ? 3.690 -1.759 -10.340 1.00 97.94 190 ALA A CA 1
ATOM 1488 C C . ALA A 1 190 ? 5.126 -1.425 -10.803 1.00 97.94 190 ALA A C 1
ATOM 1490 O O . ALA A 1 190 ? 5.702 -2.161 -11.607 1.00 97.94 190 ALA A O 1
ATOM 1491 N N . GLY A 1 191 ? 5.721 -0.350 -10.276 1.00 97.00 191 GLY A N 1
ATOM 1492 C CA . GLY A 1 191 ? 7.028 0.175 -10.680 1.00 97.00 191 GLY A CA 1
ATOM 1493 C C . GLY A 1 191 ? 6.922 1.339 -11.666 1.00 97.00 191 GLY A C 1
ATOM 1494 O O . GLY A 1 191 ? 5.870 1.562 -12.267 1.00 97.00 191 GLY A O 1
ATOM 1495 N N . ASN A 1 192 ? 8.007 2.109 -11.794 1.00 96.19 192 ASN A N 1
ATOM 1496 C CA . ASN A 1 192 ? 8.009 3.424 -12.450 1.00 96.19 192 ASN A CA 1
ATOM 1497 C C . ASN A 1 192 ? 9.091 3.555 -13.547 1.00 96.19 192 ASN A C 1
ATOM 1499 O O . ASN A 1 192 ? 9.599 4.652 -13.779 1.00 96.19 192 ASN A O 1
ATOM 1503 N N . ASP A 1 193 ? 9.444 2.454 -14.216 1.00 96.00 193 ASP A N 1
ATOM 1504 C CA . ASP A 1 193 ? 10.574 2.388 -15.154 1.00 96.00 193 ASP A CA 1
ATOM 1505 C C . ASP A 1 193 ? 10.149 2.276 -16.629 1.00 96.00 193 ASP A C 1
ATOM 1507 O O . ASP A 1 193 ? 10.981 2.010 -17.498 1.00 96.00 193 ASP A O 1
ATOM 1511 N N . MET A 1 194 ? 8.863 2.484 -16.944 1.00 97.12 194 MET A N 1
ATOM 1512 C CA . MET A 1 194 ? 8.337 2.470 -18.320 1.00 97.12 194 MET A CA 1
ATOM 1513 C C . MET A 1 194 ? 8.603 1.160 -19.075 1.00 97.12 194 MET A C 1
ATOM 1515 O O . MET A 1 194 ? 8.864 1.165 -20.281 1.00 97.12 194 MET A O 1
ATOM 1519 N N . THR A 1 195 ? 8.558 0.023 -18.381 1.00 97.62 195 THR A N 1
ATOM 1520 C CA . THR A 1 195 ? 8.929 -1.273 -18.962 1.00 97.62 195 THR A CA 1
ATOM 1521 C C . THR A 1 195 ? 7.837 -2.330 -18.832 1.00 97.62 195 THR A C 1
ATOM 1523 O O . THR A 1 195 ? 6.991 -2.296 -17.941 1.00 97.62 195 THR A O 1
ATOM 1526 N N . ARG A 1 196 ? 7.896 -3.328 -19.724 1.00 97.75 196 ARG A N 1
ATOM 1527 C CA . ARG A 1 196 ? 7.118 -4.575 -19.627 1.00 97.75 196 ARG A CA 1
ATOM 1528 C C . ARG A 1 196 ? 7.784 -5.629 -18.746 1.00 97.75 196 ARG A C 1
ATOM 1530 O O . ARG A 1 196 ? 7.214 -6.699 -18.534 1.00 97.75 196 ARG A O 1
ATOM 1537 N N . GLN A 1 197 ? 9.006 -5.375 -18.279 1.00 97.81 197 GLN A N 1
ATOM 1538 C CA . GLN A 1 197 ? 9.735 -6.323 -17.448 1.00 97.81 197 GLN A CA 1
ATOM 1539 C C . GLN A 1 197 ? 8.976 -6.597 -16.146 1.00 97.81 197 GLN A C 1
ATOM 1541 O O . GLN A 1 197 ? 8.354 -5.712 -15.562 1.00 97.81 197 GLN A O 1
ATOM 1546 N N . LYS A 1 198 ? 9.032 -7.848 -15.693 1.00 97.38 198 LYS A N 1
ATOM 1547 C CA . LYS A 1 198 ? 8.442 -8.263 -14.422 1.00 97.38 198 LYS A CA 1
ATOM 1548 C C . LYS A 1 198 ? 9.221 -7.665 -13.255 1.00 97.38 198 LYS A C 1
ATOM 1550 O O . LYS A 1 198 ? 10.426 -7.897 -13.147 1.00 97.38 198 LYS A O 1
ATOM 1555 N N . LEU A 1 199 ? 8.521 -6.938 -12.391 1.00 96.75 199 LEU A N 1
ATOM 1556 C CA . LEU A 1 199 ? 9.027 -6.447 -11.114 1.00 96.75 199 LEU A CA 1
ATOM 1557 C C . LEU A 1 199 ? 8.593 -7.414 -10.011 1.00 96.75 199 LEU A C 1
ATOM 1559 O O . LEU A 1 199 ? 7.424 -7.768 -9.935 1.00 96.75 199 LEU A O 1
ATOM 1563 N N . TYR A 1 200 ? 9.508 -7.838 -9.150 1.00 96.94 200 TYR A N 1
ATOM 1564 C CA . TYR A 1 200 ? 9.219 -8.733 -8.031 1.00 96.94 200 TYR A CA 1
ATOM 1565 C C . TYR A 1 200 ? 9.316 -7.964 -6.707 1.00 96.94 200 TYR A C 1
ATOM 1567 O O . TYR A 1 200 ? 10.272 -7.207 -6.539 1.00 96.94 200 TYR A O 1
ATOM 1575 N N . PRO A 1 201 ? 8.373 -8.151 -5.765 1.00 96.88 201 PRO A N 1
ATOM 1576 C CA . PRO A 1 201 ? 7.380 -9.231 -5.729 1.00 96.88 201 PRO A CA 1
ATOM 1577 C C . PRO A 1 201 ? 6.073 -8.988 -6.505 1.00 96.88 201 PRO A C 1
ATOM 1579 O O . PRO A 1 201 ? 5.265 -9.906 -6.571 1.00 96.88 201 PRO A O 1
ATOM 1582 N N . SER A 1 202 ? 5.874 -7.826 -7.134 1.00 97.44 202 SER A N 1
ATOM 1583 C CA . SER A 1 202 ? 4.636 -7.468 -7.859 1.00 97.44 202 SER A CA 1
ATOM 1584 C C . SER A 1 202 ? 4.188 -8.496 -8.915 1.00 97.44 202 SER A C 1
ATOM 1586 O O . SER A 1 202 ? 3.003 -8.667 -9.176 1.00 97.44 202 SER A O 1
ATOM 1588 N N . ALA A 1 203 ? 5.126 -9.223 -9.514 1.00 98.00 203 ALA A N 1
ATOM 1589 C CA . ALA A 1 203 ? 4.860 -10.230 -10.533 1.00 98.00 203 ALA A CA 1
ATOM 1590 C C . ALA A 1 203 ? 4.534 -11.632 -9.988 1.00 98.00 203 ALA A C 1
ATOM 1592 O O . ALA A 1 203 ? 4.326 -12.556 -10.780 1.00 98.00 203 ALA A O 1
ATOM 1593 N N . TYR A 1 204 ? 4.543 -11.833 -8.667 1.00 98.12 204 TYR A N 1
ATOM 1594 C CA . TYR A 1 204 ? 4.161 -13.112 -8.077 1.00 98.12 204 TYR A CA 1
ATOM 1595 C C . TYR A 1 204 ? 2.643 -13.272 -8.014 1.00 98.12 204 TYR A C 1
ATOM 1597 O O . TYR A 1 204 ? 1.889 -12.327 -7.798 1.00 98.12 204 TYR A O 1
ATOM 1605 N N . GLU A 1 205 ? 2.197 -14.510 -8.201 1.00 96.44 205 GLU A N 1
ATOM 1606 C CA . GLU A 1 205 ? 0.782 -14.859 -8.171 1.00 96.44 205 GLU A CA 1
ATOM 1607 C C . GLU A 1 205 ? 0.156 -14.540 -6.807 1.00 96.44 205 GLU A C 1
ATOM 1609 O O . GLU A 1 205 ? 0.745 -14.811 -5.763 1.00 96.44 205 GLU A O 1
ATOM 1614 N N . GLY A 1 206 ? -1.051 -13.968 -6.826 1.00 96.00 206 GLY A N 1
ATOM 1615 C CA . GLY A 1 206 ? -1.808 -13.599 -5.627 1.00 96.00 206 GLY A CA 1
ATOM 1616 C C . GLY A 1 206 ? -1.461 -12.228 -5.038 1.00 96.00 206 GLY A C 1
ATOM 1617 O O . GLY A 1 206 ? -2.222 -11.735 -4.206 1.00 96.00 206 GLY A O 1
ATOM 1618 N N . VAL A 1 207 ? -0.383 -11.585 -5.497 1.00 98.06 207 VAL A N 1
ATOM 1619 C CA . VAL A 1 207 ? -0.035 -10.207 -5.125 1.00 98.06 207 VAL A CA 1
ATOM 1620 C C . VAL A 1 207 ? -0.971 -9.210 -5.816 1.00 98.06 207 VAL A C 1
ATOM 1622 O O . VAL A 1 207 ? -1.288 -9.354 -6.996 1.00 98.06 207 VAL A O 1
ATOM 1625 N N . ILE A 1 208 ? -1.416 -8.191 -5.076 1.00 98.62 208 ILE A N 1
ATOM 1626 C CA . ILE A 1 208 ? -2.222 -7.086 -5.606 1.00 98.62 208 ILE A CA 1
ATOM 1627 C C . ILE A 1 208 ? -1.273 -5.987 -6.083 1.00 98.62 208 ILE A C 1
ATOM 1629 O O . ILE A 1 208 ? -0.753 -5.209 -5.284 1.00 98.62 208 ILE A O 1
ATOM 1633 N N . THR A 1 209 ? -1.072 -5.906 -7.393 1.00 98.56 209 THR A N 1
ATOM 1634 C CA . THR A 1 209 ? -0.161 -4.946 -8.022 1.00 98.56 209 THR A CA 1
ATOM 1635 C C . THR A 1 209 ? -0.926 -3.744 -8.550 1.00 98.56 209 THR A C 1
ATOM 1637 O O . THR A 1 209 ? -1.840 -3.884 -9.369 1.00 98.56 209 THR A O 1
ATOM 1640 N N . VAL A 1 210 ? -0.528 -2.556 -8.096 1.00 98.75 210 VAL A N 1
ATOM 1641 C CA . VAL A 1 210 ? -1.266 -1.310 -8.314 1.00 98.75 210 VAL A CA 1
ATOM 1642 C C . VAL A 1 210 ? -0.510 -0.381 -9.263 1.00 98.75 210 VAL A C 1
ATOM 1644 O O . VAL A 1 210 ? 0.610 0.054 -8.977 1.00 98.75 210 VAL A O 1
ATOM 1647 N N . ALA A 1 211 ? -1.148 -0.045 -10.384 1.00 98.62 211 ALA A N 1
ATOM 1648 C CA . ALA A 1 211 ? -0.681 0.966 -11.326 1.00 98.62 211 ALA A CA 1
ATOM 1649 C C . ALA A 1 211 ? -1.195 2.371 -10.952 1.00 98.62 211 ALA A C 1
ATOM 1651 O O . ALA A 1 211 ? -2.247 2.521 -10.324 1.00 98.62 211 ALA A O 1
ATOM 1652 N N . ALA A 1 212 ? -0.449 3.410 -11.341 1.00 98.56 212 ALA A N 1
ATOM 1653 C CA . ALA A 1 212 ? -0.805 4.799 -11.064 1.00 98.56 212 ALA A CA 1
ATOM 1654 C C . ALA A 1 212 ? -1.576 5.443 -12.217 1.00 98.56 212 ALA A C 1
ATOM 1656 O O . ALA A 1 212 ? -1.222 5.282 -13.389 1.00 98.56 212 ALA A O 1
ATOM 1657 N N . ILE A 1 213 ? -2.585 6.240 -11.871 1.00 98.44 213 ILE A N 1
ATOM 1658 C CA . ILE A 1 213 ? -3.309 7.106 -12.809 1.00 98.44 213 ILE A CA 1
ATOM 1659 C C . ILE A 1 213 ? -3.283 8.576 -12.373 1.00 98.44 213 ILE A C 1
ATOM 1661 O O . ILE A 1 213 ? -3.116 8.891 -11.189 1.00 98.44 213 ILE A O 1
ATOM 1665 N N . ASP A 1 214 ? -3.463 9.474 -13.344 1.00 97.00 214 ASP A N 1
ATOM 1666 C CA . ASP A 1 214 ? -3.661 10.909 -13.131 1.00 97.00 214 ASP A CA 1
ATOM 1667 C C . ASP A 1 214 ? -5.133 11.256 -12.820 1.00 97.00 214 ASP A C 1
ATOM 1669 O O . ASP A 1 214 ? -6.036 10.419 -12.884 1.00 97.00 214 ASP A O 1
ATOM 1673 N N . GLN A 1 215 ? -5.388 12.532 -12.523 1.00 95.31 215 GLN A N 1
ATOM 1674 C CA . GLN A 1 215 ? -6.729 13.060 -12.230 1.00 95.31 215 GLN A CA 1
ATOM 1675 C C . GLN A 1 215 ? -7.761 12.897 -13.354 1.00 95.31 215 GLN A C 1
ATOM 1677 O O . GLN A 1 215 ? -8.957 13.049 -13.120 1.00 95.31 215 GLN A O 1
ATOM 1682 N N . ARG A 1 216 ? -7.319 12.594 -14.575 1.00 95.88 216 ARG A N 1
ATOM 1683 C CA . ARG A 1 216 ? -8.170 12.369 -15.749 1.00 95.88 216 ARG A CA 1
ATOM 1684 C C . ARG A 1 216 ? -8.295 10.880 -16.081 1.00 95.88 216 ARG A C 1
ATOM 1686 O O . ARG A 1 216 ? -8.764 10.556 -17.166 1.00 95.88 216 ARG A O 1
ATOM 1693 N N . ASN A 1 217 ? -7.888 9.991 -15.172 1.00 96.94 217 ASN A N 1
ATOM 1694 C CA . ASN A 1 217 ? -7.859 8.539 -15.361 1.00 96.94 217 ASN A CA 1
ATOM 1695 C C . ASN A 1 217 ? -6.899 8.060 -16.466 1.00 96.94 217 ASN A C 1
ATOM 1697 O O . ASN A 1 217 ? -7.007 6.928 -16.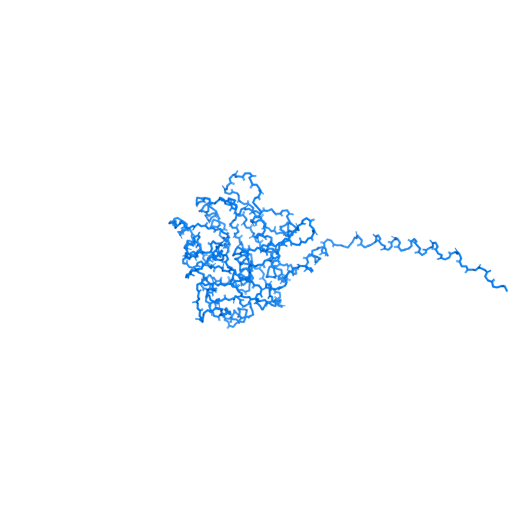939 1.00 96.94 217 ASN A O 1
ATOM 1701 N N . ASN A 1 218 ? -5.926 8.881 -16.869 1.00 97.69 218 ASN A N 1
ATOM 1702 C CA . ASN A 1 218 ? -4.864 8.417 -17.759 1.00 97.69 218 ASN A CA 1
ATOM 1703 C C . ASN A 1 218 ? -3.815 7.664 -16.946 1.00 97.69 218 ASN A C 1
ATOM 1705 O O . ASN A 1 218 ? -3.479 8.084 -15.838 1.00 97.69 218 ASN A O 1
ATOM 1709 N N . TYR A 1 219 ? -3.263 6.586 -17.500 1.00 94.88 219 TYR A N 1
ATOM 1710 C CA . TYR A 1 219 ? -2.087 5.949 -16.918 1.00 94.88 219 TYR A CA 1
ATOM 1711 C C . TYR A 1 219 ? -0.933 6.957 -16.851 1.00 94.88 219 TYR A C 1
ATOM 1713 O O . TYR A 1 219 ? -0.763 7.809 -17.729 1.00 94.88 219 TYR A O 1
ATOM 1721 N N . VAL A 1 220 ? -0.131 6.867 -15.795 1.00 96.50 220 VAL A N 1
ATOM 1722 C CA . VAL A 1 220 ? 1.085 7.671 -15.684 1.00 96.50 220 VAL A CA 1
ATOM 1723 C C . VAL A 1 220 ? 2.143 7.062 -16.597 1.00 96.50 220 VAL A C 1
ATOM 1725 O O . VAL A 1 220 ? 2.403 5.864 -16.523 1.00 96.50 220 VAL A O 1
ATOM 1728 N N . GLN A 1 221 ? 2.769 7.877 -17.452 1.00 93.81 221 GLN A N 1
ATOM 1729 C CA . GLN A 1 221 ? 3.720 7.393 -18.461 1.00 93.81 221 GLN A CA 1
ATOM 1730 C C . GLN A 1 221 ? 4.862 6.572 -17.860 1.00 93.81 221 GLN A C 1
ATOM 1732 O O . GLN A 1 221 ? 5.323 5.643 -18.510 1.00 93.81 221 GLN A O 1
ATOM 1737 N N . THR A 1 222 ? 5.289 6.898 -16.636 1.00 96.19 222 THR A N 1
ATOM 1738 C CA . THR A 1 222 ? 6.366 6.196 -15.935 1.00 96.19 222 THR A CA 1
ATOM 1739 C C . THR A 1 222 ? 5.996 4.782 -15.500 1.00 96.19 222 THR A C 1
ATOM 1741 O O . THR A 1 222 ? 6.907 4.007 -15.244 1.00 96.19 222 THR A O 1
ATOM 1744 N N . ASN A 1 223 ? 4.714 4.406 -15.430 1.00 96.69 223 ASN A N 1
ATOM 1745 C CA . ASN A 1 223 ? 4.307 3.066 -15.001 1.00 96.69 223 ASN A CA 1
ATOM 1746 C C . ASN A 1 223 ? 5.038 1.967 -15.785 1.00 96.69 223 ASN A C 1
ATOM 1748 O O . ASN A 1 223 ? 5.167 2.032 -17.009 1.00 96.69 223 ASN A O 1
ATOM 1752 N N . ASN A 1 224 ? 5.413 0.897 -15.094 1.00 98.00 224 ASN A N 1
ATOM 1753 C CA . ASN A 1 224 ? 5.566 -0.393 -15.759 1.00 98.00 224 ASN A CA 1
ATOM 1754 C C . ASN A 1 224 ? 4.201 -0.901 -16.230 1.00 98.00 224 ASN A C 1
ATOM 1756 O O . ASN A 1 224 ? 3.174 -0.548 -15.655 1.00 98.00 224 ASN A O 1
ATOM 1760 N N . PHE A 1 225 ? 4.186 -1.743 -17.259 1.00 97.56 225 PHE A N 1
ATOM 1761 C CA . PHE A 1 225 ? 2.949 -2.233 -17.868 1.00 97.56 225 PHE A CA 1
ATOM 1762 C C . PHE A 1 225 ? 3.104 -3.677 -18.343 1.00 97.56 225 PHE A C 1
ATOM 1764 O O . PHE A 1 225 ? 3.884 -3.978 -19.243 1.00 97.56 225 PHE A O 1
ATOM 1771 N N . ASN A 1 226 ? 2.383 -4.609 -17.729 1.00 97.69 226 ASN A N 1
ATOM 1772 C CA . ASN A 1 226 ? 2.439 -6.035 -18.054 1.00 97.69 226 ASN A CA 1
ATOM 1773 C C . ASN A 1 226 ? 1.194 -6.758 -17.521 1.00 97.69 226 ASN A C 1
ATOM 1775 O O . ASN A 1 226 ? 0.304 -6.141 -16.935 1.00 97.69 226 ASN A O 1
ATOM 1779 N N . SER A 1 227 ? 1.148 -8.079 -17.701 1.00 97.56 227 SER A N 1
ATOM 1780 C CA . SER A 1 227 ? 0.048 -8.944 -17.262 1.00 97.56 227 SER A CA 1
ATOM 1781 C C . SER A 1 227 ? -0.152 -9.018 -15.747 1.00 97.56 227 SER A C 1
ATOM 1783 O O . SER A 1 227 ? -1.173 -9.531 -15.300 1.00 97.56 227 SER A O 1
ATOM 1785 N N . ASP A 1 228 ? 0.816 -8.540 -14.968 1.00 97.25 228 ASP A N 1
ATOM 1786 C CA . ASP A 1 228 ? 0.855 -8.721 -13.523 1.00 97.25 228 ASP A CA 1
ATOM 1787 C C . ASP A 1 228 ? 0.141 -7.574 -12.775 1.00 97.25 228 ASP A C 1
ATOM 1789 O O . ASP A 1 228 ? -0.154 -7.707 -11.592 1.00 97.25 228 ASP A O 1
ATOM 1793 N N . ILE A 1 229 ? -0.208 -6.469 -13.454 1.00 98.38 229 ILE A N 1
ATOM 1794 C CA . ILE A 1 229 ? -1.038 -5.399 -12.870 1.00 98.38 229 ILE A CA 1
ATOM 1795 C C . ILE A 1 229 ? -2.447 -5.922 -12.594 1.00 98.38 229 ILE A C 1
ATOM 1797 O O . ILE A 1 229 ? -3.142 -6.388 -13.508 1.00 98.38 229 ILE A O 1
ATOM 1801 N N . THR A 1 230 ? -2.869 -5.785 -11.337 1.00 98.44 230 THR A N 1
ATOM 1802 C CA . THR A 1 230 ? -4.201 -6.151 -10.854 1.00 98.44 230 THR A CA 1
ATOM 1803 C C . THR A 1 230 ? -5.208 -5.050 -11.149 1.00 98.44 230 THR A C 1
ATOM 1805 O O . THR A 1 230 ? -6.284 -5.331 -11.667 1.00 98.44 230 THR A O 1
ATOM 1808 N N . LEU A 1 231 ? -4.877 -3.798 -10.825 1.00 98.62 231 LEU A N 1
ATOM 1809 C CA . LEU A 1 231 ? -5.781 -2.650 -10.932 1.00 98.62 231 LEU A CA 1
ATOM 1810 C C . LEU A 1 231 ? -5.008 -1.325 -10.934 1.00 98.62 231 LEU A C 1
ATOM 1812 O O . LEU A 1 231 ? -3.806 -1.292 -10.656 1.00 98.62 231 LEU A O 1
ATOM 1816 N N . SER A 1 232 ? -5.732 -0.232 -11.158 1.00 98.6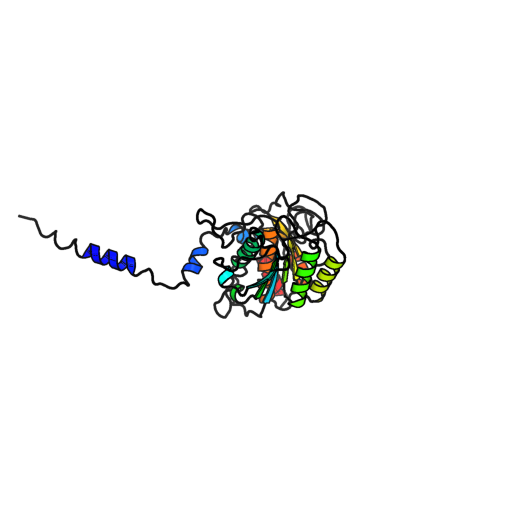2 232 SER A N 1
ATOM 1817 C CA . SER A 1 232 ? -5.218 1.133 -11.085 1.00 98.62 232 SER A CA 1
ATOM 1818 C C . SER A 1 232 ? -5.859 1.949 -9.966 1.00 98.62 232 SER A C 1
ATOM 1820 O O . SER A 1 232 ? -7.042 1.801 -9.648 1.00 98.62 232 SER A O 1
ATOM 1822 N N . ALA A 1 233 ? -5.079 2.870 -9.403 1.00 98.50 233 ALA A N 1
ATOM 1823 C CA . ALA A 1 233 ? -5.547 3.847 -8.426 1.00 98.50 233 ALA A CA 1
ATOM 1824 C C . ALA A 1 233 ? -4.865 5.213 -8.638 1.00 98.50 233 ALA A C 1
ATOM 1826 O O . ALA A 1 233 ? -3.820 5.289 -9.292 1.00 98.50 233 ALA A O 1
ATOM 1827 N N . PRO A 1 234 ? -5.429 6.309 -8.096 1.00 98.44 234 PRO A N 1
ATOM 1828 C CA . PRO A 1 234 ? -4.773 7.613 -8.073 1.00 98.44 234 PRO A CA 1
ATOM 1829 C C . PRO A 1 234 ? -3.318 7.520 -7.613 1.00 98.44 234 PRO A C 1
ATOM 1831 O O . PRO A 1 234 ? -3.024 6.882 -6.602 1.00 98.44 234 PRO A O 1
ATOM 1834 N N . GLY A 1 235 ? -2.403 8.136 -8.357 1.00 97.38 235 GLY A N 1
ATOM 1835 C CA . GLY A 1 235 ? -0.973 8.086 -8.041 1.00 97.38 235 GLY A CA 1
ATOM 1836 C C . GLY A 1 235 ? -0.213 9.364 -8.342 1.00 97.38 235 GLY A C 1
ATOM 1837 O O . GLY A 1 235 ? 1.007 9.323 -8.378 1.00 97.38 235 GLY A O 1
ATOM 1838 N N . ILE A 1 236 ? -0.897 10.483 -8.587 1.00 96.38 236 ILE A N 1
ATOM 1839 C CA . ILE A 1 236 ? -0.265 11.778 -8.866 1.00 96.38 236 ILE A CA 1
ATOM 1840 C C . ILE A 1 236 ? -0.642 12.797 -7.796 1.00 96.38 236 ILE A C 1
ATOM 1842 O O . ILE A 1 236 ? -1.811 13.026 -7.504 1.00 96.38 236 ILE A O 1
ATOM 1846 N N . ASP A 1 237 ? 0.355 13.460 -7.233 1.00 93.44 237 ASP A N 1
ATOM 1847 C CA . ASP A 1 237 ? 0.181 14.484 -6.213 1.00 93.44 237 ASP A CA 1
ATOM 1848 C C . ASP A 1 237 ? -0.690 14.021 -5.029 1.00 93.44 237 ASP A C 1
ATOM 1850 O O . ASP A 1 237 ? -1.591 14.739 -4.577 1.00 93.44 237 ASP A O 1
ATOM 1854 N N . ILE A 1 238 ? -0.445 12.803 -4.541 1.00 94.00 238 ILE A N 1
ATOM 1855 C CA . ILE A 1 238 ? -1.163 12.246 -3.397 1.00 94.00 238 ILE A CA 1
ATOM 1856 C C . ILE A 1 238 ? -0.671 12.946 -2.122 1.00 94.00 238 ILE A C 1
ATOM 1858 O O . ILE A 1 238 ? 0.532 12.956 -1.857 1.00 94.00 238 ILE A O 1
ATOM 1862 N N . PRO A 1 239 ? -1.566 13.572 -1.341 1.00 89.81 239 PRO A N 1
ATOM 1863 C CA . PRO A 1 239 ? -1.182 14.434 -0.230 1.00 89.81 239 PRO A CA 1
ATOM 1864 C C . PRO A 1 239 ? -0.628 13.654 0.961 1.00 89.81 239 PRO A C 1
ATOM 1866 O O . PRO A 1 239 ? -1.211 12.667 1.406 1.00 89.81 239 PRO A O 1
ATOM 1869 N N . THR A 1 240 ? 0.455 14.172 1.530 1.00 91.38 240 THR A N 1
ATOM 1870 C CA . THR A 1 240 ? 1.060 13.693 2.777 1.00 91.38 240 THR A CA 1
ATOM 1871 C C . THR A 1 240 ? 0.768 14.669 3.922 1.00 91.38 240 THR A C 1
ATOM 1873 O O . THR A 1 240 ? 0.246 15.765 3.714 1.00 91.38 240 THR A O 1
ATOM 1876 N N . SER A 1 241 ? 1.103 14.281 5.149 1.00 87.44 241 SER A N 1
ATOM 1877 C CA . SER A 1 241 ? 1.072 15.142 6.337 1.00 87.44 241 SER A CA 1
ATOM 1878 C C . SER A 1 241 ? 2.337 15.977 6.533 1.00 87.44 241 SER A C 1
ATOM 1880 O O . SER A 1 241 ? 2.455 16.653 7.557 1.00 87.44 241 SER A O 1
ATOM 1882 N N . LEU A 1 242 ? 3.329 15.852 5.650 1.00 87.94 242 LEU A N 1
ATOM 1883 C CA . LEU A 1 242 ? 4.548 16.652 5.709 1.00 87.94 242 LEU A CA 1
ATOM 1884 C C . LEU A 1 242 ? 4.299 17.994 5.031 1.00 87.94 242 LEU A C 1
ATOM 1886 O O . LEU A 1 242 ? 3.559 18.066 4.054 1.00 87.94 242 LEU A O 1
ATOM 1890 N N . MET A 1 243 ? 4.940 19.048 5.526 1.00 85.81 243 MET A N 1
ATOM 1891 C CA . MET A 1 243 ? 4.906 20.364 4.893 1.00 85.81 243 MET A CA 1
ATOM 1892 C C . MET A 1 243 ? 6.204 20.617 4.131 1.00 85.81 243 MET A C 1
ATOM 1894 O O . MET A 1 243 ? 7.273 20.168 4.550 1.00 85.81 243 MET A O 1
ATOM 1898 N N . ASP A 1 244 ? 6.112 21.290 2.991 1.00 82.75 244 ASP A N 1
ATOM 1899 C CA . ASP A 1 244 ? 7.267 21.850 2.300 1.00 82.75 244 ASP A CA 1
ATOM 1900 C C . ASP A 1 244 ? 7.739 23.143 2.990 1.00 82.75 244 ASP A C 1
ATOM 1902 O O . ASP A 1 244 ? 7.135 23.632 3.949 1.00 82.75 244 ASP A O 1
ATOM 1906 N N . GLU A 1 245 ? 8.835 23.714 2.496 1.00 82.50 245 GLU A N 1
ATOM 1907 C CA . GLU A 1 245 ? 9.400 24.970 3.008 1.00 82.50 245 GLU A CA 1
ATOM 1908 C C . GLU A 1 245 ? 8.465 26.186 2.859 1.00 82.50 245 GLU A C 1
ATOM 1910 O O . GLU A 1 245 ? 8.699 27.232 3.465 1.00 82.50 245 GLU A O 1
ATOM 1915 N N . HIS A 1 246 ? 7.384 26.053 2.087 1.00 82.31 246 HIS A N 1
ATOM 1916 C CA . HIS A 1 246 ? 6.369 27.078 1.867 1.00 82.31 246 HIS A CA 1
ATOM 1917 C C . HIS A 1 246 ? 5.084 26.833 2.674 1.00 82.31 246 HIS A C 1
ATOM 1919 O O . HIS A 1 246 ? 4.105 27.563 2.499 1.00 82.31 246 HIS A O 1
ATOM 1925 N N . GLY A 1 247 ? 5.064 25.822 3.550 1.00 79.50 247 GLY A N 1
ATOM 1926 C CA . GLY A 1 247 ? 3.911 25.478 4.381 1.00 79.50 247 GLY A CA 1
ATOM 1927 C C . GLY A 1 247 ? 2.770 24.788 3.627 1.00 79.50 247 GLY A C 1
ATOM 1928 O O . GLY A 1 247 ? 1.650 24.738 4.138 1.00 79.50 247 GLY A O 1
ATOM 1929 N N . LYS A 1 248 ? 3.011 24.269 2.416 1.00 81.44 248 LYS A N 1
ATOM 1930 C CA . LYS A 1 248 ? 2.044 23.434 1.687 1.00 81.44 248 LYS A CA 1
ATOM 1931 C C . LYS A 1 248 ? 2.285 21.966 2.004 1.00 81.44 248 LYS A C 1
ATOM 1933 O O . LYS A 1 248 ? 3.412 21.564 2.271 1.00 81.44 248 LYS A O 1
ATOM 1938 N N . ASN A 1 249 ? 1.234 21.150 1.931 1.00 84.88 249 ASN A N 1
ATOM 1939 C CA . ASN A 1 249 ? 1.388 19.704 2.060 1.00 84.88 249 ASN A CA 1
ATOM 1940 C C . ASN A 1 249 ? 2.299 19.184 0.940 1.00 84.88 249 ASN A C 1
ATOM 1942 O O . ASN A 1 249 ? 2.011 19.396 -0.241 1.00 84.88 249 ASN A O 1
ATOM 1946 N N . GLN A 1 250 ? 3.366 18.479 1.311 1.00 89.94 250 GLN A N 1
ATOM 1947 C CA . GLN A 1 250 ? 4.140 17.691 0.365 1.00 89.94 250 GLN A CA 1
ATOM 1948 C C . GLN A 1 250 ? 3.238 16.615 -0.228 1.00 89.94 250 GLN A C 1
ATOM 1950 O O . GLN A 1 250 ? 2.334 16.088 0.433 1.00 89.94 250 GLN A O 1
ATOM 1955 N N . VAL A 1 251 ? 3.508 16.276 -1.479 1.00 91.12 251 VAL A N 1
ATOM 1956 C CA . VAL A 1 251 ? 2.776 15.256 -2.213 1.00 91.12 251 VAL A CA 1
ATOM 1957 C C . VAL A 1 251 ? 3.731 14.181 -2.704 1.00 91.12 251 VAL A C 1
ATOM 1959 O O . VAL A 1 251 ? 4.904 14.456 -2.954 1.00 91.12 251 VAL A O 1
ATOM 1962 N N . ILE A 1 252 ? 3.218 12.967 -2.868 1.00 93.06 252 ILE A N 1
ATOM 1963 C CA . ILE A 1 252 ? 3.939 11.853 -3.476 1.00 93.06 252 ILE A CA 1
ATOM 1964 C C . ILE A 1 252 ? 3.261 11.436 -4.782 1.00 93.06 252 ILE A C 1
ATOM 1966 O O . ILE A 1 252 ? 2.032 11.422 -4.890 1.00 93.06 252 ILE A O 1
ATOM 1970 N N . SER A 1 253 ? 4.081 11.104 -5.777 1.00 95.25 253 SER A N 1
ATOM 1971 C CA . SER A 1 253 ? 3.646 10.663 -7.100 1.00 95.25 253 SER A CA 1
ATOM 1972 C C . SER A 1 253 ? 4.344 9.360 -7.481 1.00 95.25 253 SER A C 1
ATOM 1974 O O . SER A 1 253 ? 5.506 9.152 -7.143 1.00 95.25 253 SER A O 1
ATOM 1976 N N . GLY A 1 254 ? 3.641 8.498 -8.209 1.00 96.56 254 GLY A N 1
ATOM 1977 C CA . GLY A 1 254 ? 4.110 7.197 -8.674 1.00 96.56 254 GLY A CA 1
ATOM 1978 C C . GLY A 1 254 ? 3.249 6.041 -8.172 1.00 96.56 254 GLY A C 1
ATOM 1979 O O . GLY A 1 254 ? 2.340 6.200 -7.355 1.00 96.56 254 GLY A O 1
ATOM 1980 N N . THR A 1 255 ? 3.566 4.842 -8.650 1.00 98.06 255 THR A N 1
ATOM 1981 C CA . THR A 1 255 ? 2.858 3.604 -8.280 1.00 98.06 255 THR A CA 1
ATOM 1982 C C . THR A 1 255 ? 2.941 3.283 -6.785 1.00 98.06 255 THR A C 1
ATOM 1984 O O . THR A 1 255 ? 2.025 2.668 -6.244 1.00 98.06 255 THR A O 1
ATOM 1987 N N . SER A 1 256 ? 3.977 3.758 -6.088 1.00 97.19 256 SER A N 1
ATOM 1988 C CA . SER A 1 256 ? 4.098 3.687 -4.627 1.00 97.19 256 SER A CA 1
ATOM 1989 C C . SER A 1 256 ? 2.930 4.393 -3.926 1.00 97.19 256 SER A C 1
ATOM 1991 O O . SER A 1 256 ? 2.280 3.805 -3.061 1.00 97.19 256 SER A O 1
ATOM 1993 N N . ALA A 1 257 ? 2.582 5.604 -4.381 1.00 97.75 257 ALA A N 1
ATOM 1994 C CA . ALA A 1 257 ? 1.460 6.384 -3.860 1.00 97.75 257 ALA A CA 1
ATOM 1995 C C . ALA A 1 257 ? 0.112 5.679 -4.080 1.00 97.75 257 ALA A C 1
ATOM 1997 O O . ALA A 1 257 ? -0.744 5.650 -3.195 1.00 97.75 257 ALA A O 1
ATOM 1998 N N . SER A 1 258 ? -0.060 5.059 -5.248 1.00 98.50 258 SER A N 1
ATOM 1999 C CA . SER A 1 258 ? -1.246 4.258 -5.548 1.00 98.50 258 SER A CA 1
ATOM 2000 C C . SER A 1 258 ? -1.327 3.020 -4.665 1.00 98.50 258 SER A C 1
ATOM 2002 O O . SER A 1 258 ? -2.381 2.750 -4.095 1.00 98.50 258 SER A O 1
ATOM 2004 N N . SER A 1 259 ? -0.219 2.294 -4.490 1.00 98.50 259 SER A N 1
ATOM 2005 C CA . SER A 1 259 ? -0.192 1.075 -3.678 1.00 98.50 259 SER A CA 1
ATOM 2006 C C . SER A 1 259 ? -0.608 1.343 -2.230 1.00 98.50 259 SER A C 1
ATOM 2008 O O . SER A 1 259 ? -1.437 0.615 -1.688 1.00 98.50 259 SER A O 1
ATOM 2010 N N . ILE A 1 260 ? -0.112 2.426 -1.619 1.00 98.25 260 ILE A N 1
ATOM 2011 C CA . ILE A 1 260 ? -0.412 2.742 -0.220 1.00 98.25 260 ILE A CA 1
ATOM 2012 C C . ILE A 1 260 ? -1.838 3.282 -0.040 1.00 98.25 260 ILE A C 1
ATOM 2014 O O . ILE A 1 260 ? -2.489 3.015 0.976 1.00 98.25 260 ILE A O 1
ATOM 2018 N N . LEU A 1 261 ? -2.383 3.967 -1.052 1.00 98.19 261 LEU A N 1
ATOM 2019 C CA . LEU A 1 261 ? -3.796 4.346 -1.088 1.00 98.19 261 LEU A CA 1
ATOM 2020 C C . LEU A 1 261 ? -4.703 3.107 -1.140 1.00 98.19 261 LEU A C 1
ATOM 2022 O O . LEU A 1 261 ? -5.706 3.049 -0.427 1.00 98.19 261 LEU A O 1
ATOM 2026 N N . VAL A 1 262 ? -4.326 2.089 -1.920 1.00 98.62 262 VAL A N 1
ATOM 2027 C CA . VAL A 1 262 ? -5.034 0.799 -1.967 1.00 98.62 262 VAL A CA 1
ATOM 2028 C C . VAL A 1 262 ? -4.888 0.038 -0.655 1.00 98.62 262 VAL A C 1
ATOM 2030 O O . VAL A 1 262 ? -5.879 -0.480 -0.154 1.00 98.62 262 VAL A O 1
ATOM 2033 N N . SER A 1 263 ? -3.707 0.030 -0.035 1.00 98.62 263 SER A N 1
ATOM 2034 C CA . SER A 1 263 ? -3.522 -0.523 1.314 1.00 98.62 263 SER A CA 1
ATOM 2035 C C . SER A 1 263 ? -4.417 0.163 2.353 1.00 98.62 263 SER A C 1
ATOM 2037 O O . SER A 1 263 ? -4.984 -0.515 3.206 1.00 98.62 263 SER A O 1
ATOM 2039 N N . SER A 1 264 ? -4.619 1.481 2.246 1.00 98.00 264 SER A N 1
ATOM 2040 C CA . SER A 1 264 ? -5.537 2.237 3.115 1.00 98.00 264 SER A CA 1
ATOM 2041 C C . SER A 1 264 ? -6.996 1.813 2.919 1.00 98.00 264 SER A C 1
ATOM 2043 O O . SER A 1 264 ? -7.734 1.644 3.889 1.00 98.00 264 SER A O 1
ATOM 2045 N N . LEU A 1 265 ? -7.416 1.609 1.666 1.00 97.75 265 LEU A N 1
ATOM 2046 C CA . LEU A 1 265 ? -8.737 1.068 1.346 1.00 97.75 265 LEU A CA 1
ATOM 2047 C C . LEU A 1 265 ? -8.900 -0.358 1.882 1.00 97.75 265 LEU A C 1
ATOM 2049 O O . LEU A 1 265 ? -9.905 -0.660 2.516 1.00 97.75 265 LEU A O 1
ATOM 2053 N N . VAL A 1 266 ? -7.920 -1.232 1.652 1.00 97.75 266 VAL A N 1
ATOM 2054 C CA . VAL A 1 266 ? -7.969 -2.627 2.104 1.00 97.75 266 VAL A CA 1
ATOM 2055 C C . VAL A 1 266 ? -8.039 -2.713 3.627 1.00 97.75 266 VAL A C 1
ATOM 2057 O O . VAL A 1 266 ? -8.804 -3.526 4.139 1.00 97.75 266 VAL A O 1
ATOM 2060 N N . ALA A 1 267 ? -7.345 -1.831 4.352 1.00 96.81 267 ALA A N 1
ATOM 2061 C CA . ALA A 1 267 ? -7.478 -1.730 5.802 1.00 96.81 267 ALA A CA 1
ATOM 2062 C C . ALA A 1 267 ? -8.924 -1.422 6.227 1.00 96.81 267 ALA A C 1
ATOM 2064 O O . ALA A 1 267 ? -9.482 -2.129 7.064 1.00 96.81 267 ALA A O 1
ATOM 2065 N N . LEU A 1 268 ? -9.570 -0.438 5.590 1.00 95.12 268 LEU A N 1
ATOM 2066 C CA . LEU A 1 268 ? -10.981 -0.128 5.837 1.00 95.12 268 LEU A CA 1
ATOM 2067 C C . LEU A 1 268 ? -11.904 -1.309 5.491 1.00 95.12 268 LEU A C 1
ATOM 2069 O O . LEU A 1 268 ? -12.821 -1.615 6.252 1.00 95.12 268 LEU A O 1
ATOM 2073 N N . LEU A 1 269 ? -11.670 -1.993 4.368 1.00 94.75 269 LEU A N 1
ATOM 2074 C CA . LEU A 1 269 ? -12.471 -3.156 3.972 1.00 94.75 269 LEU A CA 1
ATOM 2075 C C . LEU A 1 269 ? -12.336 -4.307 4.969 1.00 94.75 269 LEU A C 1
ATOM 2077 O O . LEU A 1 269 ? -13.347 -4.903 5.319 1.00 94.75 269 LEU A O 1
ATOM 2081 N N . LYS A 1 270 ? -11.127 -4.572 5.472 1.00 93.62 270 LYS A N 1
ATOM 2082 C CA . LYS A 1 270 ? -10.870 -5.584 6.506 1.00 93.62 270 LYS A CA 1
ATOM 2083 C C . LYS A 1 270 ? -11.550 -5.232 7.830 1.00 93.62 270 LYS A C 1
ATOM 2085 O O . LYS A 1 270 ? -11.984 -6.120 8.551 1.00 93.62 270 LYS A O 1
ATOM 2090 N N . THR A 1 271 ? -11.720 -3.946 8.137 1.00 91.00 271 THR A N 1
ATOM 2091 C CA . THR A 1 271 ? -12.549 -3.521 9.273 1.00 91.00 271 THR A CA 1
ATOM 2092 C C . THR A 1 271 ? -14.044 -3.760 9.032 1.00 91.00 271 THR A C 1
ATOM 2094 O O . THR A 1 271 ? -14.748 -4.218 9.927 1.00 91.00 271 THR A O 1
ATOM 2097 N N . ILE A 1 272 ? -14.545 -3.469 7.828 1.00 89.69 272 ILE A N 1
ATOM 2098 C CA . ILE A 1 272 ? -15.963 -3.655 7.463 1.00 89.69 272 ILE A CA 1
ATOM 2099 C C . ILE A 1 272 ? -16.336 -5.145 7.362 1.00 89.69 272 ILE A C 1
ATOM 2101 O O . ILE A 1 272 ? -17.463 -5.543 7.684 1.00 89.69 272 ILE A O 1
ATOM 2105 N N . ASP A 1 273 ? -15.407 -5.964 6.885 1.00 90.25 273 ASP A N 1
ATOM 2106 C CA . ASP A 1 273 ? -15.535 -7.404 6.710 1.00 90.25 273 ASP A CA 1
ATOM 2107 C C . ASP A 1 273 ? -14.250 -8.107 7.189 1.00 90.25 273 ASP A C 1
ATOM 2109 O O . ASP A 1 273 ? -13.320 -8.301 6.405 1.00 90.25 273 ASP A O 1
ATOM 2113 N N . PRO A 1 274 ? -14.173 -8.493 8.479 1.00 89.75 274 PRO A N 1
ATOM 2114 C CA . PRO A 1 274 ? -12.986 -9.133 9.051 1.00 89.75 274 PRO A CA 1
ATOM 2115 C C . PRO A 1 274 ? -12.558 -10.437 8.375 1.00 89.75 274 PRO A C 1
ATOM 2117 O O . PRO A 1 274 ? -11.386 -10.800 8.460 1.00 89.75 274 PRO A O 1
ATOM 2120 N N . GLU A 1 275 ? -13.466 -11.121 7.679 1.00 89.56 275 GLU A N 1
ATOM 2121 C CA . GLU A 1 275 ? -13.183 -12.386 6.992 1.00 89.56 275 GLU A CA 1
ATOM 2122 C C . GLU A 1 275 ? -12.670 -12.173 5.557 1.00 89.56 275 GLU A C 1
ATOM 2124 O O . GLU A 1 275 ? -12.294 -13.130 4.880 1.00 89.56 275 GLU A O 1
ATOM 2129 N N . ILE A 1 276 ? -12.609 -10.924 5.072 1.00 92.38 276 ILE A N 1
ATOM 2130 C CA . ILE A 1 276 ? -12.100 -10.634 3.730 1.00 92.38 276 ILE A CA 1
ATOM 2131 C C . ILE A 1 276 ? -10.622 -11.034 3.620 1.00 92.38 276 ILE A C 1
ATOM 2133 O O . ILE A 1 276 ? -9.796 -10.680 4.464 1.00 92.38 276 ILE A O 1
ATOM 2137 N N . ASN A 1 277 ? -10.271 -11.769 2.568 1.00 92.31 277 ASN A N 1
ATOM 2138 C CA . ASN A 1 277 ? -8.896 -12.173 2.275 1.00 92.31 277 ASN A CA 1
ATOM 2139 C C . ASN A 1 277 ? -8.489 -11.793 0.845 1.00 92.31 277 ASN A C 1
ATOM 2141 O O . ASN A 1 277 ? -9.296 -11.283 0.060 1.00 92.31 277 ASN A O 1
ATOM 2145 N N . GLY A 1 278 ? -7.228 -12.052 0.486 1.00 91.38 278 GLY A N 1
ATOM 2146 C CA . GLY A 1 278 ? -6.667 -11.651 -0.810 1.00 91.38 278 GLY A CA 1
ATOM 2147 C C . GLY A 1 278 ? -7.421 -12.222 -2.017 1.00 91.38 278 GLY A C 1
ATOM 2148 O O . GLY A 1 278 ? -7.613 -11.527 -3.018 1.00 91.38 278 GLY A O 1
ATOM 2149 N N . LYS A 1 279 ? -7.927 -13.459 -1.921 1.00 91.56 279 LYS A N 1
ATOM 2150 C CA . LYS A 1 279 ? -8.745 -14.059 -2.985 1.00 91.56 279 LYS A CA 1
ATOM 2151 C C . LYS A 1 279 ? -10.058 -13.298 -3.161 1.00 91.56 279 LYS A C 1
ATOM 2153 O O . LYS A 1 279 ? -10.401 -12.926 -4.283 1.00 91.56 279 LYS A O 1
ATOM 2158 N N . ARG A 1 280 ? -10.766 -13.031 -2.059 1.00 94.69 280 ARG A N 1
ATOM 2159 C CA . ARG A 1 280 ? -12.032 -12.294 -2.092 1.00 94.69 280 ARG A CA 1
ATOM 2160 C C . ARG A 1 280 ? -11.844 -10.861 -2.590 1.00 94.69 280 ARG A C 1
ATOM 2162 O O . ARG A 1 280 ? -12.668 -10.386 -3.367 1.00 94.69 280 ARG A O 1
ATOM 2169 N N . LEU A 1 281 ? -10.754 -10.193 -2.213 1.00 95.81 281 LEU A N 1
ATOM 2170 C CA . LEU A 1 281 ? -10.420 -8.863 -2.733 1.00 95.81 281 LEU A CA 1
ATOM 2171 C C . LEU A 1 281 ? -10.196 -8.859 -4.242 1.00 95.81 281 LEU A C 1
ATOM 2173 O O . LEU A 1 281 ? -10.734 -7.995 -4.925 1.00 95.81 281 LEU A O 1
ATOM 2177 N N . ASN A 1 282 ? -9.455 -9.831 -4.777 1.00 94.38 282 ASN A N 1
ATOM 2178 C CA . ASN A 1 282 ? -9.254 -9.937 -6.223 1.00 94.38 282 ASN A CA 1
ATOM 2179 C C . ASN A 1 282 ? -10.577 -10.132 -6.975 1.00 94.38 282 ASN A C 1
ATOM 2181 O O . ASN A 1 282 ? -10.779 -9.534 -8.032 1.00 94.38 282 ASN A O 1
ATOM 2185 N N . GLU A 1 283 ? -11.498 -10.930 -6.428 1.00 95.19 283 GLU A N 1
ATOM 2186 C CA . GLU A 1 283 ? -12.849 -11.064 -6.982 1.00 95.19 283 GLU A CA 1
ATOM 2187 C C . GLU A 1 283 ? -13.609 -9.737 -6.943 1.00 95.19 283 GLU A C 1
ATOM 2189 O O . GLU A 1 283 ? -14.193 -9.352 -7.952 1.00 95.19 283 GLU A O 1
ATOM 2194 N N . ILE A 1 284 ? -13.576 -9.032 -5.809 1.00 97.06 284 ILE A N 1
ATOM 2195 C CA . ILE A 1 284 ? -14.214 -7.721 -5.652 1.00 97.06 284 ILE A CA 1
ATOM 2196 C C . ILE A 1 284 ? -13.668 -6.754 -6.700 1.00 97.06 284 ILE A C 1
ATOM 2198 O O . ILE A 1 284 ? -14.435 -6.277 -7.528 1.00 97.06 284 ILE A O 1
ATOM 2202 N N . PHE A 1 285 ? -12.351 -6.540 -6.747 1.00 97.56 285 PHE A N 1
ATOM 2203 C CA . PHE A 1 285 ? -11.729 -5.613 -7.693 1.00 97.56 285 PHE A CA 1
ATOM 2204 C C . PHE A 1 285 ? -12.055 -5.962 -9.145 1.00 97.56 285 PHE A C 1
ATOM 2206 O O . PHE A 1 285 ? -12.414 -5.083 -9.921 1.00 97.56 285 PHE A O 1
ATOM 2213 N N . LYS A 1 286 ? -12.032 -7.247 -9.506 1.00 96.75 286 LYS A N 1
ATOM 2214 C CA . LYS A 1 286 ? -12.416 -7.691 -10.850 1.00 96.75 286 LYS A CA 1
ATOM 2215 C C . LYS A 1 286 ? -13.868 -7.355 -11.208 1.00 96.75 286 LYS A C 1
ATOM 2217 O O . LYS A 1 286 ? -14.150 -7.102 -12.374 1.00 96.75 286 LYS A O 1
ATOM 2222 N N . GLN A 1 287 ? -14.787 -7.413 -10.246 1.00 97.31 287 GLN A N 1
ATOM 2223 C CA . GLN A 1 287 ? -16.216 -7.174 -10.481 1.00 97.31 287 GLN A CA 1
ATOM 2224 C C . GLN A 1 287 ? -16.607 -5.699 -10.375 1.00 97.31 287 GLN A C 1
ATOM 2226 O O . GLN A 1 287 ? -17.619 -5.301 -10.948 1.00 97.31 287 GLN A O 1
ATOM 2231 N N . THR A 1 288 ? -15.853 -4.903 -9.617 1.00 98.06 288 THR A N 1
ATOM 2232 C CA . THR A 1 288 ? -16.275 -3.551 -9.234 1.00 98.06 288 THR A CA 1
ATOM 2233 C C . THR A 1 288 ? -15.427 -2.438 -9.825 1.00 98.06 288 THR A C 1
ATOM 2235 O O . THR A 1 288 ? -15.864 -1.296 -9.765 1.00 98.06 288 THR A O 1
ATOM 2238 N N . SER A 1 289 ? -14.228 -2.717 -10.346 1.00 98.12 289 SER A N 1
ATOM 2239 C CA . SER A 1 289 ? -13.401 -1.676 -10.964 1.00 98.12 289 SER A CA 1
ATOM 2240 C C . SER A 1 289 ? -14.065 -1.084 -12.211 1.00 98.12 289 SER A C 1
ATOM 2242 O O . SER 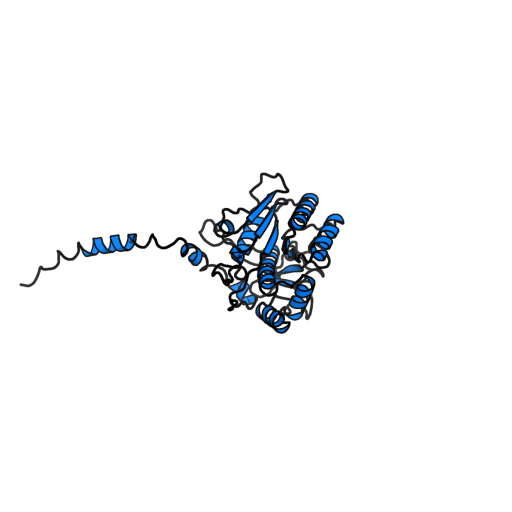A 1 289 ? -14.709 -1.783 -12.996 1.00 98.12 289 SER A O 1
ATOM 2244 N N . ILE A 1 290 ? -13.883 0.221 -12.405 1.00 98.38 290 ILE A N 1
ATOM 2245 C CA . ILE A 1 290 ? -14.255 0.929 -13.628 1.00 98.38 290 ILE A CA 1
ATOM 2246 C C . ILE A 1 290 ? -13.225 0.573 -14.694 1.00 98.38 290 ILE A C 1
ATOM 2248 O O . ILE A 1 290 ? -12.074 0.998 -14.608 1.00 98.38 290 ILE A O 1
ATOM 2252 N N . ASP A 1 291 ? -13.655 -0.191 -15.694 1.00 98.19 291 ASP A N 1
ATOM 2253 C CA . ASP A 1 291 ? -12.844 -0.565 -16.852 1.00 98.19 291 ASP A CA 1
ATOM 2254 C C . ASP A 1 291 ? -12.307 0.685 -17.576 1.00 98.19 291 ASP A C 1
ATOM 2256 O O . ASP A 1 291 ? -13.060 1.612 -17.897 1.00 98.19 291 ASP A O 1
ATOM 2260 N N . LEU A 1 292 ? -10.997 0.719 -17.810 1.00 97.69 292 LEU A N 1
ATOM 2261 C CA . LEU A 1 292 ? -10.278 1.813 -18.460 1.00 97.69 292 LEU A CA 1
ATOM 2262 C C . LEU A 1 292 ? -9.407 1.236 -19.570 1.00 97.69 292 LEU A C 1
ATOM 2264 O O . LEU A 1 292 ? -8.895 0.135 -19.443 1.00 97.69 292 LEU A O 1
ATOM 2268 N N . GLY A 1 293 ? -9.176 2.015 -20.628 1.00 96.88 293 GLY A N 1
ATOM 2269 C CA . GLY A 1 293 ? -8.332 1.569 -21.732 1.00 96.88 293 GLY A CA 1
ATOM 2270 C C . GLY A 1 293 ? -9.046 0.562 -22.632 1.00 96.88 293 GLY A C 1
ATOM 2271 O O . GLY A 1 293 ? -10.088 0.871 -23.216 1.00 96.88 293 GLY A O 1
ATOM 2272 N N . THR A 1 294 ? -8.438 -0.607 -22.827 1.00 96.75 294 THR A N 1
ATOM 2273 C CA . THR A 1 294 ? -9.013 -1.651 -23.687 1.00 96.75 294 THR A CA 1
ATOM 2274 C C . THR A 1 294 ? -10.036 -2.443 -22.896 1.00 96.75 294 THR A C 1
ATOM 2276 O O . THR A 1 294 ? -9.736 -2.859 -21.793 1.00 96.75 294 THR A O 1
ATOM 2279 N N . LYS A 1 295 ? -11.206 -2.723 -23.486 1.00 97.19 295 LYS A N 1
ATOM 2280 C CA . LYS A 1 295 ? -12.278 -3.459 -22.804 1.00 97.19 295 LYS A CA 1
ATOM 2281 C C . LYS A 1 295 ? -11.765 -4.727 -22.106 1.00 97.19 295 LYS A C 1
ATOM 2283 O O . LYS A 1 295 ? -11.267 -5.642 -22.768 1.00 97.19 295 LYS A O 1
ATOM 2288 N N . GLY A 1 296 ? -12.046 -4.828 -20.813 1.00 96.50 296 GLY A N 1
ATOM 2289 C CA . GLY A 1 296 ? -11.609 -5.912 -19.948 1.00 96.50 296 GLY A CA 1
ATOM 2290 C C . GLY A 1 296 ? -10.225 -5.661 -19.358 1.00 96.50 296 GLY A C 1
ATOM 2291 O O . GLY A 1 296 ? -9.697 -4.563 -19.374 1.00 96.50 296 GLY A O 1
ATOM 2292 N N . ARG A 1 297 ? -9.616 -6.708 -18.800 1.00 97.38 297 ARG A N 1
ATOM 2293 C CA . ARG A 1 297 ? -8.308 -6.560 -18.158 1.00 97.38 297 ARG A CA 1
ATOM 2294 C C . ARG A 1 297 ? -7.230 -6.213 -19.194 1.00 97.38 297 ARG A C 1
ATOM 2296 O O . ARG A 1 297 ? -7.025 -7.001 -20.118 1.00 97.38 297 ARG A O 1
ATOM 2303 N N . ASP A 1 298 ? -6.472 -5.138 -18.979 1.00 98.25 298 ASP A N 1
ATOM 2304 C CA . ASP A 1 298 ? -5.341 -4.749 -19.835 1.00 98.25 298 ASP A CA 1
ATOM 2305 C C . ASP A 1 298 ? -4.028 -4.490 -19.071 1.00 98.25 298 ASP A C 1
ATOM 2307 O O . ASP A 1 298 ? -3.989 -4.452 -17.842 1.00 98.25 298 ASP A O 1
ATOM 2311 N N . ASP A 1 299 ? -2.918 -4.387 -19.811 1.00 98.25 299 ASP A N 1
ATOM 2312 C CA . ASP A 1 299 ? -1.562 -4.270 -19.251 1.00 98.25 299 ASP A CA 1
ATOM 2313 C C . ASP A 1 299 ? -1.239 -2.902 -18.633 1.00 98.25 299 ASP A C 1
ATOM 2315 O O . ASP A 1 299 ? -0.206 -2.786 -17.985 1.00 98.25 299 ASP A O 1
ATOM 2319 N N . HIS A 1 300 ? -2.060 -1.872 -18.844 1.00 97.94 300 HIS A N 1
ATOM 2320 C CA . HIS A 1 300 ? -1.837 -0.533 -18.285 1.00 97.94 300 HIS A CA 1
ATOM 2321 C C . HIS A 1 300 ? -2.703 -0.285 -17.052 1.00 97.94 300 HIS A C 1
ATOM 2323 O O . HIS A 1 300 ? -2.260 0.385 -16.119 1.00 97.94 300 HIS A O 1
ATOM 2329 N N . TYR A 1 301 ? -3.928 -0.816 -17.053 1.00 98.50 301 TYR A N 1
ATOM 2330 C CA . TYR A 1 301 ? -4.936 -0.534 -16.037 1.00 98.50 301 TYR A CA 1
ATOM 2331 C C . TYR A 1 301 ? -5.324 -1.739 -15.177 1.00 98.50 301 TYR A C 1
ATOM 2333 O O . TYR A 1 301 ? -6.041 -1.579 -14.187 1.00 98.50 301 TYR A O 1
ATOM 2341 N N . GLY A 1 302 ? -4.878 -2.951 -15.520 1.00 98.44 302 GLY A N 1
ATOM 2342 C CA . GLY A 1 302 ? -5.376 -4.163 -14.874 1.00 98.44 302 GLY A CA 1
ATOM 2343 C C . GLY A 1 302 ? -6.882 -4.285 -15.088 1.00 98.44 302 GLY A C 1
ATOM 2344 O O . GLY A 1 302 ? -7.354 -4.121 -16.206 1.00 98.44 302 GLY A O 1
ATOM 2345 N N . PHE A 1 303 ? -7.645 -4.556 -14.028 1.00 98.44 303 PHE A N 1
ATOM 2346 C CA . PHE A 1 303 ? -9.114 -4.545 -14.064 1.00 98.44 303 PHE A CA 1
ATOM 2347 C C . PHE A 1 303 ? -9.729 -3.144 -14.209 1.00 98.44 303 PHE A C 1
ATOM 2349 O O . PHE A 1 303 ? -10.948 -3.035 -14.304 1.00 98.44 303 PHE A O 1
ATOM 2356 N N . GLY A 1 304 ? -8.919 -2.084 -14.193 1.00 98.44 304 GLY A N 1
ATOM 2357 C CA . GLY A 1 304 ? -9.383 -0.706 -14.254 1.00 98.44 304 GLY A CA 1
ATOM 2358 C C . GLY A 1 304 ? -9.194 0.047 -12.940 1.00 98.44 304 GLY A C 1
ATOM 2359 O O . GLY A 1 304 ? -8.471 -0.381 -12.038 1.00 98.44 304 GLY A O 1
ATOM 2360 N N . LEU A 1 305 ? -9.846 1.202 -12.845 1.00 98.62 305 LEU A N 1
ATOM 2361 C CA . LEU A 1 305 ? -9.813 2.071 -11.674 1.00 98.62 305 LEU A CA 1
ATOM 2362 C C . LEU A 1 305 ? -10.686 1.517 -10.548 1.00 98.62 305 LEU A C 1
ATOM 2364 O O . LEU A 1 305 ? -11.846 1.181 -10.768 1.00 98.62 305 LEU A O 1
ATOM 2368 N N . ILE A 1 306 ? -10.156 1.490 -9.326 1.00 97.81 306 ILE A N 1
ATOM 2369 C CA . ILE A 1 306 ? -10.953 1.213 -8.124 1.00 97.81 306 ILE A CA 1
ATOM 2370 C C . ILE A 1 306 ? -12.172 2.138 -8.040 1.00 97.81 306 ILE A C 1
ATOM 2372 O O . ILE A 1 306 ? -12.050 3.358 -8.102 1.00 97.81 306 ILE A O 1
ATOM 2376 N N . ASP A 1 307 ? -13.332 1.542 -7.777 1.00 97.81 307 ASP A N 1
ATOM 2377 C CA . ASP A 1 307 ? -14.574 2.248 -7.478 1.00 97.81 307 ASP A CA 1
ATOM 2378 C C . ASP A 1 307 ? -15.053 1.889 -6.070 1.00 97.81 307 ASP A C 1
ATOM 2380 O O . ASP A 1 307 ? -15.628 0.822 -5.830 1.00 97.81 307 ASP A O 1
ATOM 2384 N N . PHE A 1 308 ? -14.818 2.796 -5.122 1.00 97.31 308 PHE A N 1
ATOM 2385 C CA . PHE A 1 308 ? -15.189 2.614 -3.724 1.00 97.31 308 PHE A CA 1
ATOM 2386 C C . PHE A 1 308 ? -16.683 2.337 -3.562 1.00 97.31 308 PHE A C 1
ATOM 2388 O O . PHE A 1 308 ? -17.073 1.460 -2.790 1.00 97.31 308 PHE A O 1
ATOM 2395 N N . GLN A 1 309 ? -17.535 3.046 -4.306 1.00 95.69 309 GLN A N 1
ATOM 2396 C CA . GLN A 1 309 ? -18.975 2.873 -4.183 1.00 95.69 309 GLN A CA 1
ATOM 2397 C C . GLN A 1 309 ? -19.417 1.475 -4.615 1.0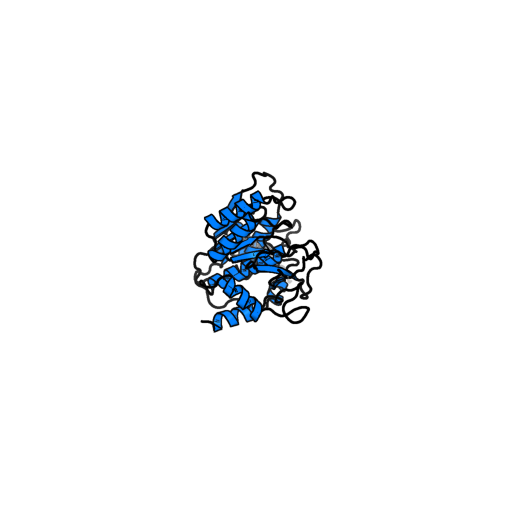0 95.69 309 GLN A C 1
ATOM 2399 O O . GLN A 1 309 ? -20.236 0.850 -3.930 1.00 95.69 309 GLN A O 1
ATOM 2404 N N . SER A 1 310 ? -18.891 0.985 -5.735 1.00 97.12 310 SER A N 1
ATOM 2405 C CA . SER A 1 310 ? -19.206 -0.357 -6.224 1.00 97.12 310 SER A CA 1
ATOM 2406 C C . SER A 1 310 ? -18.658 -1.442 -5.297 1.00 97.12 310 SER A C 1
ATOM 2408 O O . SER A 1 310 ? -19.379 -2.397 -5.002 1.00 97.12 310 SER A O 1
ATOM 2410 N N . ILE A 1 311 ? -17.458 -1.253 -4.737 1.00 96.88 311 ILE A N 1
ATOM 2411 C CA . ILE A 1 311 ? -16.879 -2.149 -3.724 1.00 96.88 311 ILE A CA 1
ATOM 2412 C C . ILE A 1 311 ? -17.796 -2.269 -2.505 1.00 96.88 311 ILE A C 1
ATOM 2414 O O . ILE A 1 311 ? -18.180 -3.377 -2.130 1.00 96.88 311 ILE A O 1
ATOM 2418 N N . ILE A 1 312 ? -18.192 -1.147 -1.896 1.00 94.19 312 ILE A N 1
ATOM 2419 C CA . ILE A 1 312 ? -19.016 -1.172 -0.678 1.00 94.19 312 ILE A CA 1
ATOM 2420 C C . ILE A 1 312 ? -20.398 -1.780 -0.948 1.00 94.19 312 ILE A C 1
ATOM 2422 O O . ILE A 1 312 ? -20.915 -2.524 -0.112 1.00 94.19 312 ILE A O 1
ATOM 2426 N N . LYS A 1 313 ? -21.001 -1.519 -2.116 1.00 93.00 313 LYS A N 1
ATOM 2427 C CA . LYS A 1 313 ? -22.250 -2.188 -2.520 1.00 93.00 313 LYS A CA 1
ATOM 2428 C C . LYS A 1 313 ? -22.071 -3.701 -2.612 1.00 93.00 313 LYS A C 1
ATOM 2430 O O . LYS A 1 313 ? -22.897 -4.430 -2.071 1.00 93.00 313 LYS A O 1
ATOM 2435 N N . TYR A 1 314 ? -21.001 -4.160 -3.254 1.00 93.88 314 TYR A N 1
ATOM 2436 C CA . TYR A 1 314 ? -20.736 -5.582 -3.446 1.00 93.88 314 TYR A CA 1
ATOM 2437 C C . TYR A 1 314 ? -20.461 -6.308 -2.120 1.00 93.88 314 TYR A C 1
ATOM 2439 O O . TYR A 1 314 ? -21.021 -7.375 -1.875 1.00 93.88 314 TYR A O 1
ATOM 2447 N N . VAL A 1 315 ? -19.661 -5.712 -1.227 1.00 90.69 315 VAL A N 1
ATOM 2448 C CA . VAL A 1 315 ? -19.372 -6.271 0.108 1.00 90.69 315 VAL A CA 1
ATOM 2449 C C . VAL A 1 315 ? -20.647 -6.397 0.947 1.00 90.69 315 VAL A C 1
ATOM 2451 O O . VAL A 1 315 ? -20.856 -7.416 1.596 1.00 90.69 315 VAL A O 1
ATOM 2454 N N . ASN A 1 316 ? -21.540 -5.405 0.899 1.00 86.19 316 ASN A N 1
ATOM 2455 C CA . ASN A 1 316 ? -22.781 -5.432 1.678 1.00 86.19 316 ASN A CA 1
ATOM 2456 C C . ASN A 1 316 ? -23.861 -6.369 1.113 1.00 86.19 316 ASN A C 1
ATOM 2458 O O . ASN A 1 316 ? -24.724 -6.795 1.867 1.00 86.19 316 ASN A O 1
ATOM 2462 N N . GLN A 1 317 ? -23.843 -6.680 -0.187 1.00 82.69 317 GLN A N 1
ATOM 2463 C CA . GLN A 1 317 ? -24.786 -7.627 -0.804 1.00 82.69 317 GLN A CA 1
ATOM 2464 C C . GLN A 1 317 ? -24.441 -9.096 -0.531 1.00 82.69 317 GLN A C 1
ATOM 2466 O O . GLN A 1 317 ? -25.282 -9.966 -0.737 1.00 82.69 317 GLN A O 1
ATOM 2471 N N . ALA A 1 318 ? -23.202 -9.376 -0.125 1.00 62.44 318 ALA A N 1
ATOM 2472 C CA . ALA A 1 318 ? -22.709 -10.727 0.126 1.00 62.44 318 ALA A CA 1
ATOM 2473 C C . ALA A 1 318 ? -22.892 -11.198 1.584 1.00 62.44 318 ALA A C 1
ATOM 2475 O O . ALA A 1 318 ? -22.502 -12.325 1.891 1.00 62.44 318 ALA A O 1
ATOM 2476 N N . LYS A 1 319 ? -23.445 -10.346 2.459 1.00 57.44 319 LYS A N 1
ATOM 2477 C CA . LYS A 1 319 ? -23.821 -10.656 3.847 1.00 57.44 319 LYS A CA 1
ATOM 2478 C C . LYS A 1 319 ? -25.302 -11.014 3.921 1.00 57.44 319 LYS A C 1
ATOM 2480 O O . LYS A 1 319 ? -25.631 -11.938 4.693 1.00 57.44 319 LYS A O 1
#